Protein 2BFW (pdb70)

InterPro domains:
  IPR011835 Bacterial/plant glycogen synthase [TIGR02095] (1-426)
  IPR013534 Starch synthase, catalytic domain [PF08323] (2-198)

CATH classification: 3.40.50.2000

Structure (mmCIF, N/CA/C/O backbone):
data_2BFW
#
_entry.id   2BFW
#
_cell.length_a   39.614
_cell.length_b   50.820
_cell.length_c   44.261
_cell.angle_alpha   90.00
_cell.angle_beta   106.89
_cell.angle_gamma   90.00
#
_symmetry.space_group_name_H-M   'P 1 21 1'
#
loop_
_entity.id
_entity.type
_entity.pdbx_description
1 polymer 'GLGA GLYCOGEN SYNTHASE'
2 non-polymer 'SULFATE ION'
3 non-polymer 'ACETATE ION'
4 water water
#
loop_
_atom_site.group_PDB
_atom_site.id
_atom_site.type_symbol
_atom_site.label_atom_id
_atom_site.label_alt_id
_atom_site.label_comp_id
_atom_site.label_asym_id
_atom_site.label_entity_id
_atom_site.label_seq_id
_atom_site.pdbx_PDB_ins_code
_atom_site.Cartn_x
_atom_site.Cartn_y
_atom_site.Cartn_z
_atom_site.occupancy
_atom_site.B_iso_or_equiv
_atom_site.auth_seq_id
_atom_site.auth_comp_id
_atom_site.auth_asym_id
_atom_site.auth_atom_id
_atom_site.pdbx_PDB_model_num
ATOM 1 N N . GLY A 1 5 ? 10.295 8.237 -2.929 1.00 28.25 218 GLY A N 1
ATOM 2 C CA . GLY A 1 5 ? 11.273 7.356 -2.220 1.00 27.85 218 GLY A CA 1
ATOM 3 C C . GLY A 1 5 ? 11.140 7.429 -0.707 1.00 27.47 218 GLY A C 1
ATOM 4 O O . GLY A 1 5 ? 10.789 8.479 -0.151 1.00 27.95 218 GLY A O 1
ATOM 5 N N . ILE A 1 6 ? 11.430 6.319 -0.035 1.00 26.72 219 ILE A N 1
ATOM 6 C CA . ILE A 1 6 ? 11.324 6.266 1.428 1.00 25.50 219 ILE A CA 1
ATOM 7 C C . ILE A 1 6 ? 12.622 6.640 2.159 1.00 24.12 219 ILE A C 1
ATOM 8 O O . ILE A 1 6 ? 13.710 6.188 1.801 1.00 24.02 219 ILE A O 1
ATOM 13 N N . ASP A 1 7 ? 12.478 7.476 3.184 1.00 22.35 220 ASP A N 1
ATOM 14 C CA . ASP A 1 7 ? 13.586 7.908 4.025 1.00 20.76 220 ASP A CA 1
ATOM 15 C C . ASP A 1 7 ? 13.810 6.913 5.173 1.00 19.77 220 ASP A C 1
ATOM 16 O O . ASP A 1 7 ? 13.219 7.049 6.252 1.00 19.40 220 ASP A O 1
ATOM 21 N N A CYS A 1 8 ? 14.657 5.913 4.945 0.50 19.55 221 CYS A N 1
ATOM 22 N N B CYS A 1 8 ? 14.678 5.934 4.923 0.50 19.09 221 CYS A N 1
ATOM 23 C CA A CYS A 1 8 ? 14.926 4.906 5.979 0.50 19.25 221 CYS A CA 1
ATOM 24 C CA B CYS A 1 8 ? 15.006 4.891 5.898 0.50 18.33 221 CYS A CA 1
ATOM 25 C C A CYS A 1 8 ? 15.884 5.379 7.072 0.50 18.46 221 CYS A C 1
ATOM 26 C C B CYS A 1 8 ? 15.791 5.424 7.094 0.50 17.9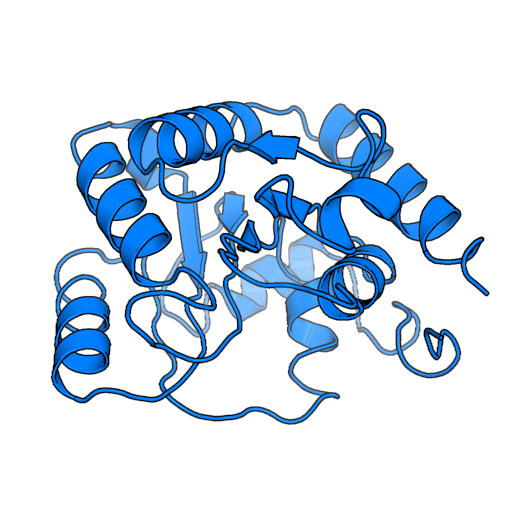4 221 CYS A C 1
ATOM 27 O O A CYS A 1 8 ? 16.160 4.646 8.027 0.50 18.46 221 CYS A O 1
ATOM 28 O O B CYS A 1 8 ? 15.851 4.774 8.140 0.50 17.93 221 CYS A O 1
ATOM 33 N N . SER A 1 9 ? 16.380 6.608 6.935 1.00 17.55 222 SER A N 1
ATOM 34 C CA . SER A 1 9 ? 17.144 7.244 8.003 1.00 16.61 222 SER A CA 1
ATOM 35 C C . SER A 1 9 ? 16.203 7.707 9.121 1.00 15.58 222 SER A C 1
ATOM 36 O O . SER A 1 9 ? 16.579 7.702 10.290 1.00 15.44 222 SER A O 1
ATOM 39 N N . PHE A 1 10 ? 14.976 8.078 8.747 1.00 14.30 223 PHE A N 1
ATOM 40 C CA . PHE A 1 10 ? 13.951 8.484 9.710 1.00 13.40 223 PHE A CA 1
ATOM 41 C C . PHE A 1 10 ? 13.015 7.329 10.088 1.00 12.79 223 PHE A C 1
ATOM 42 O O . PHE A 1 10 ? 12.699 7.147 11.267 1.00 12.03 223 PHE A O 1
ATOM 50 N N . TRP A 1 11 ? 12.561 6.576 9.087 1.00 12.21 224 TRP A N 1
ATOM 51 C CA . TRP A 1 11 ? 11.631 5.465 9.308 1.00 12.40 224 TRP A CA 1
ATOM 52 C C . TRP A 1 11 ? 12.363 4.155 9.605 1.00 12.75 224 TRP A C 1
ATOM 53 O O . TRP A 1 11 ? 12.563 3.314 8.722 1.00 12.25 224 TRP A O 1
ATOM 64 N N . ASN A 1 12 ? 12.770 4.007 10.861 1.00 12.98 225 ASN A N 1
ATOM 65 C CA . ASN A 1 12 ? 13.333 2.758 11.364 1.00 13.52 225 ASN A CA 1
ATOM 66 C C . ASN A 1 12 ? 13.083 2.622 12.872 1.00 13.65 225 ASN A C 1
ATOM 67 O O . ASN A 1 12 ? 12.737 3.602 13.545 1.00 13.14 225 ASN A O 1
ATOM 72 N N A GLU A 1 13 ? 13.264 1.411 13.393 0.50 13.93 226 GLU A N 1
ATOM 73 N N B GLU A 1 13 ? 13.281 1.409 13.381 0.50 13.90 226 GLU A N 1
ATOM 74 C CA A GLU A 1 13 ? 12.922 1.103 14.782 0.50 14.55 226 GLU A CA 1
ATOM 75 C CA B GLU A 1 13 ? 12.957 1.054 14.760 0.50 14.48 226 GLU A CA 1
ATOM 76 C C A GLU A 1 13 ? 14.020 1.440 15.795 0.50 14.57 226 GLU A C 1
ATOM 77 C C B GLU A 1 13 ? 13.957 1.567 15.793 0.50 14.52 226 GLU A C 1
ATOM 78 O O A GLU A 1 13 ? 13.872 1.161 16.984 0.50 14.79 226 GLU A O 1
ATOM 79 O O B GLU A 1 13 ? 13.677 1.537 16.991 0.50 14.61 226 GLU A O 1
ATOM 90 N N . SER A 1 14 ? 15.109 2.050 15.330 1.00 14.70 227 SER A N 1
ATOM 91 C CA . SER A 1 14 ? 16.192 2.479 16.234 1.00 14.94 227 SER A CA 1
ATOM 92 C C . SER A 1 14 ? 15.732 3.549 17.237 1.00 14.82 227 SER A C 1
ATOM 93 O O . SER A 1 14 ? 16.209 3.593 18.369 1.00 14.87 227 SER A O 1
ATOM 96 N N . TYR A 1 15 ? 14.775 4.372 16.814 1.00 14.71 228 TYR A N 1
ATOM 97 C CA . TYR A 1 15 ? 14.253 5.475 17.611 1.00 14.89 228 TYR A CA 1
ATOM 98 C C . TYR A 1 15 ? 13.311 5.035 18.718 1.00 15.37 228 TYR A C 1
ATOM 99 O O . TYR A 1 15 ? 12.899 5.850 19.545 1.00 15.54 228 TYR A O 1
ATOM 108 N N . LEU A 1 16 ? 12.956 3.755 18.728 1.00 15.75 229 LEU A N 1
ATOM 109 C CA . LEU A 1 16 ? 11.939 3.283 19.663 1.00 16.68 229 LEU A CA 1
ATOM 110 C C . LEU A 1 16 ? 12.536 2.543 20.852 1.00 17.26 229 LEU A C 1
ATOM 111 O O . LEU A 1 16 ? 13.570 1.892 20.730 1.00 17.59 229 LEU A O 1
ATOM 116 N N . THR A 1 17 ? 11.871 2.680 21.995 1.00 18.03 230 THR A N 1
ATOM 117 C CA . THR A 1 17 ? 12.345 2.175 23.279 1.00 18.86 230 THR A CA 1
ATOM 118 C C . THR A 1 17 ? 11.736 0.809 23.594 1.00 18.47 230 THR A C 1
ATOM 119 O O . THR A 1 17 ? 10.555 0.576 23.342 1.00 18.21 230 THR A O 1
ATOM 123 N N . GLY A 1 18 ? 12.557 -0.087 24.135 1.00 18.16 231 GLY A N 1
ATOM 124 C CA . GLY A 1 18 ? 12.092 -1.390 24.599 1.00 17.57 231 GLY A CA 1
ATOM 125 C C . GLY A 1 18 ? 11.666 -2.304 23.473 1.0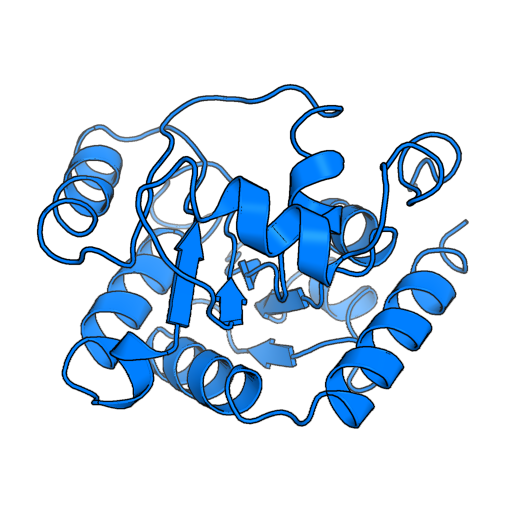0 17.03 231 GLY A C 1
ATOM 126 O O . GLY A 1 18 ? 12.191 -2.221 22.363 1.00 17.22 231 GLY A O 1
ATOM 127 N N . SER A 1 19 ? 10.704 -3.177 23.767 1.00 16.04 232 SER A N 1
ATOM 128 C CA . SER A 1 19 ? 10.220 -4.157 22.809 1.00 15.07 232 SER A CA 1
ATOM 129 C C . SER A 1 19 ? 8.853 -3.766 22.261 1.00 14.38 232 SER A C 1
ATOM 130 O O . SER A 1 19 ? 8.156 -2.919 22.829 1.00 14.10 232 SER A O 1
ATOM 133 N N . ARG A 1 20 ? 8.475 -4.401 21.161 1.00 13.52 233 ARG A N 1
ATOM 134 C CA . ARG A 1 20 ? 7.157 -4.215 20.558 1.00 12.83 233 ARG A CA 1
ATOM 135 C C . ARG A 1 20 ? 6.017 -4.556 21.525 1.00 12.20 233 ARG A C 1
ATOM 136 O O . ARG A 1 20 ? 5.062 -3.783 21.661 1.00 11.40 233 ARG A O 1
ATOM 144 N N . ASP A 1 21 ? 6.120 -5.705 22.198 1.00 11.86 234 ASP A N 1
ATOM 145 C CA . ASP A 1 21 ? 5.117 -6.110 23.200 1.00 11.51 234 ASP A CA 1
ATOM 146 C C . ASP A 1 21 ? 4.935 -5.042 24.289 1.00 10.69 234 ASP A C 1
ATOM 147 O O . ASP A 1 21 ? 3.802 -4.678 24.632 1.00 10.06 234 ASP A O 1
ATOM 152 N N . GLU A 1 22 ? 6.054 -4.557 24.824 1.00 9.97 235 GLU A N 1
ATOM 153 C CA . GLU A 1 22 ? 6.067 -3.494 25.833 1.00 10.20 235 GLU A CA 1
ATOM 154 C C . GLU A 1 22 ? 5.386 -2.217 25.344 1.00 9.46 235 GLU A C 1
ATOM 155 O O . GLU A 1 22 ? 4.522 -1.669 26.034 1.00 9.14 235 GLU A O 1
ATOM 161 N N . ARG A 1 23 ? 5.780 -1.752 24.156 1.00 9.03 236 ARG A N 1
ATOM 162 C CA . ARG A 1 23 ? 5.219 -0.518 23.590 1.00 8.75 236 ARG A CA 1
ATOM 163 C C . ARG A 1 23 ? 3.716 -0.639 23.341 1.00 8.35 236 ARG A C 1
ATOM 164 O O . ARG A 1 23 ? 2.959 0.280 23.661 1.00 7.75 236 ARG A O 1
ATOM 172 N N . LYS A 1 24 ? 3.292 -1.773 22.784 1.00 7.89 237 LYS A N 1
ATOM 173 C CA . LYS A 1 24 ? 1.875 -1.984 22.505 1.00 7.53 237 LYS A CA 1
ATOM 174 C C . LYS A 1 24 ? 1.065 -2.004 23.805 1.00 7.61 237 LYS A C 1
ATOM 175 O O . LYS A 1 24 ? 0.001 -1.394 23.867 1.00 7.20 237 LYS A O 1
ATOM 181 N N . LYS A 1 25 ? 1.575 -2.680 24.837 1.00 7.47 238 LYS A N 1
ATOM 182 C CA . LYS A 1 25 ? 0.870 -2.716 26.129 1.00 8.27 238 LYS A CA 1
ATOM 183 C C . LYS A 1 25 ? 0.685 -1.306 26.701 1.00 8.13 238 LYS A C 1
ATOM 184 O O . LYS A 1 25 ? -0.410 -0.946 27.133 1.00 8.11 238 LYS A O 1
ATOM 190 N N . SER A 1 26 ? 1.761 -0.522 26.690 1.00 8.77 239 SER A N 1
ATOM 191 C CA . SER A 1 26 ? 1.743 0.851 27.205 1.00 9.69 239 SER A CA 1
ATOM 192 C C . SER A 1 26 ? 0.763 1.727 26.419 1.00 9.78 239 SER A C 1
ATOM 193 O O . SER A 1 26 ? -0.051 2.466 26.999 1.00 9.93 239 SER A O 1
ATOM 196 N N . LEU A 1 27 ? 0.845 1.626 25.100 1.00 10.06 240 LEU A N 1
ATOM 197 C CA . LEU A 1 27 ? -0.015 2.376 24.196 1.00 10.57 240 LEU A CA 1
ATOM 198 C C . LEU A 1 27 ? -1.489 2.093 24.455 1.00 10.94 240 LEU A C 1
ATOM 199 O O . LEU A 1 27 ? -2.277 3.022 24.648 1.00 10.91 240 LEU A O 1
ATOM 204 N N . LEU A 1 28 ? -1.856 0.811 24.454 1.00 10.91 241 LEU A N 1
ATOM 205 C CA . LEU A 1 28 ? -3.241 0.411 24.686 1.00 11.22 241 LEU A CA 1
ATOM 206 C C . LEU A 1 28 ? -3.758 0.822 26.070 1.00 12.16 241 LEU A C 1
ATOM 207 O O . LEU A 1 28 ? -4.923 1.204 26.203 1.00 11.90 241 LEU A O 1
ATOM 212 N N A SER A 1 29 ? -2.886 0.766 27.078 0.50 12.86 242 SER A N 1
ATOM 213 N N B SER A 1 29 ? -2.894 0.737 27.080 0.50 12.88 242 SER A N 1
ATOM 214 C CA A SER A 1 29 ? -3.251 1.127 28.457 0.50 13.73 242 SER A CA 1
ATOM 215 C CA B SER A 1 29 ? -3.253 1.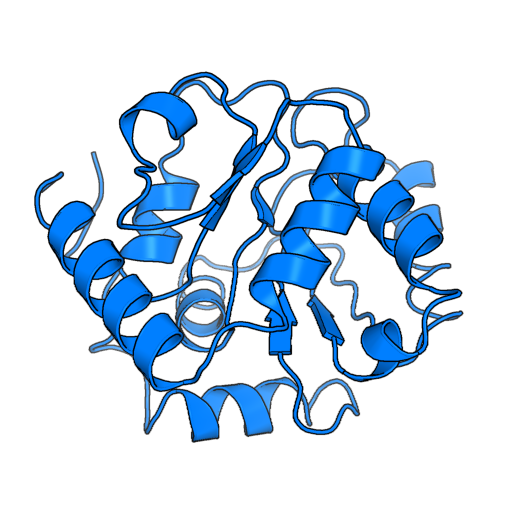133 28.445 0.50 13.77 242 SER A CA 1
ATOM 216 C C A SER A 1 29 ? -3.564 2.617 28.633 0.50 14.49 242 SER A C 1
ATOM 217 C C B SER A 1 29 ? -3.693 2.591 28.504 0.50 14.47 242 SER A C 1
ATOM 218 O O A SER A 1 29 ? -4.320 2.998 29.533 0.50 14.75 242 SER A O 1
ATOM 219 O O B SER A 1 29 ? -4.667 2.924 29.188 0.50 14.61 242 SER A O 1
ATOM 224 N N . LYS A 1 30 ? -2.986 3.449 27.769 1.00 15.07 243 LYS A N 1
ATOM 225 C CA . LYS A 1 30 ? -3.301 4.879 27.723 1.00 16.28 243 LYS A CA 1
ATOM 226 C C . LYS A 1 30 ? -4.719 5.097 27.199 1.00 16.86 243 LYS A C 1
ATOM 227 O O . LYS A 1 30 ? -5.382 6.057 27.580 1.00 17.71 243 LYS A O 1
ATOM 233 N N . PHE A 1 31 ? -5.187 4.182 26.353 1.00 16.91 244 PHE A N 1
ATOM 234 C CA . PHE A 1 31 ? -6.548 4.237 25.816 1.00 16.83 244 PHE A CA 1
ATOM 235 C C . PHE A 1 31 ? -7.546 3.459 26.678 1.00 16.75 244 PHE A C 1
ATOM 236 O O . PHE A 1 31 ? -8.715 3.321 26.308 1.00 17.35 244 PHE A O 1
ATOM 244 N N . GLY A 1 32 ? -7.081 2.951 27.817 1.00 16.12 245 GLY A N 1
ATOM 245 C CA . GLY A 1 32 ? -7.919 2.175 28.732 1.00 15.61 245 GLY A CA 1
ATOM 246 C C . GLY A 1 32 ? -8.239 0.787 28.218 1.00 15.10 245 GLY A C 1
ATOM 247 O O . GLY A 1 32 ? -9.295 0.230 28.526 1.00 15.82 245 GLY A O 1
ATOM 248 N N . MET A 1 33 ? -7.321 0.224 27.434 1.00 14.11 246 MET A N 1
ATOM 249 C CA . MET A 1 33 ? -7.508 -1.101 26.871 1.00 12.96 246 MET A CA 1
ATOM 250 C C . MET A 1 33 ? -6.410 -2.037 27.323 1.00 12.29 246 MET A C 1
ATOM 251 O O . MET A 1 33 ? -5.257 -1.618 27.469 1.00 12.52 246 MET A O 1
ATOM 256 N N A ASP A 1 34 ? -6.747 -3.292 27.587 0.50 11.46 247 ASP A N 1
ATOM 257 N N B ASP A 1 34 ? -6.794 -3.299 27.516 0.50 12.29 247 ASP A N 1
ATOM 258 C CA A ASP A 1 34 ? -5.699 -4.279 27.837 0.50 10.55 247 ASP A CA 1
ATOM 259 C CA B ASP A 1 34 ? -5.878 -4.423 27.731 0.50 12.07 247 ASP A CA 1
ATOM 260 C C A ASP A 1 34 ? -5.201 -4.850 26.496 0.50 10.42 247 ASP A C 1
ATOM 261 C C B ASP A 1 34 ? -5.119 -4.762 26.456 0.50 11.38 247 ASP A C 1
ATOM 262 O O A ASP A 1 34 ? -5.706 -4.487 25.432 0.50 10.10 247 ASP A O 1
ATOM 263 O O B ASP A 1 34 ? -5.378 -4.187 25.394 0.50 11.01 247 ASP A O 1
ATOM 272 N N . GLU A 1 35 ? -4.201 -5.722 26.555 1.00 10.71 248 GLU A N 1
ATOM 273 C CA . GLU A 1 35 ? -3.496 -6.203 25.367 1.00 10.42 248 GLU A CA 1
ATOM 274 C C . GLU A 1 35 ? -4.394 -6.940 24.368 1.00 9.82 248 GLU A C 1
ATOM 275 O O . GLU A 1 35 ? -5.216 -7.765 24.742 1.00 10.28 248 GLU A O 1
ATOM 281 N N . GLY A 1 36 ? -4.228 -6.622 23.089 1.00 9.64 249 GLY A N 1
ATOM 282 C CA . GLY A 1 36 ? -4.950 -7.316 22.028 1.00 9.26 249 GLY A CA 1
ATOM 283 C C . GLY A 1 36 ? -4.271 -7.088 20.693 1.00 9.04 249 GLY A C 1
ATOM 284 O O . GLY A 1 36 ? -3.403 -6.214 20.576 1.00 8.86 249 GLY A O 1
ATOM 285 N N . VAL A 1 37 ? -4.657 -7.875 19.687 1.00 8.21 250 VAL A N 1
ATOM 286 C CA . VAL A 1 37 ? -4.104 -7.689 18.338 1.00 7.91 250 VAL A CA 1
ATOM 287 C C . VAL A 1 37 ? -4.591 -6.349 17.802 1.00 7.66 250 VAL A C 1
ATOM 288 O O . VAL A 1 37 ? -5.800 -6.116 17.686 1.00 8.13 250 VAL A O 1
ATOM 292 N N . THR A 1 38 ? -3.640 -5.476 17.483 1.00 7.16 251 THR A N 1
ATOM 293 C CA . THR A 1 38 ? -3.931 -4.050 17.277 1.00 6.80 251 THR A CA 1
ATOM 294 C C . THR A 1 38 ? -3.778 -3.627 15.815 1.00 6.57 251 THR A C 1
ATOM 295 O O . THR A 1 38 ? -2.717 -3.828 15.190 1.00 6.79 251 THR A O 1
ATOM 299 N N . PHE A 1 39 ? -4.861 -3.058 15.292 1.00 6.78 252 PHE A N 1
ATOM 300 C CA . PHE A 1 39 ? -4.977 -2.619 13.904 1.00 7.12 252 PHE A CA 1
ATOM 301 C C . PHE A 1 39 ? -5.091 -1.102 13.895 1.00 6.96 252 PHE A C 1
ATOM 302 O O . PHE A 1 39 ? -5.907 -0.539 14.622 1.00 7.15 252 PHE A O 1
ATOM 310 N N A MET A 1 40 ? -4.268 -0.440 13.087 0.50 7.04 253 MET A N 1
ATOM 311 N N B MET A 1 40 ? -4.294 -0.439 13.064 0.50 7.06 253 MET A N 1
ATOM 312 C CA A MET A 1 40 ? -4.322 1.019 13.009 0.50 7.37 253 MET A CA 1
ATOM 313 C CA B MET A 1 40 ? -4.312 1.022 13.031 0.50 7.41 253 MET A CA 1
ATOM 314 C C A MET A 1 40 ? -4.633 1.536 11.610 0.50 7.39 253 MET A C 1
ATOM 315 C C B MET A 1 40 ? -4.555 1.593 11.634 0.50 7.43 253 MET A C 1
ATOM 316 O O A MET A 1 40 ? -4.181 0.979 10.609 0.50 7.07 253 MET A O 1
ATOM 317 O O B MET A 1 40 ? -3.979 1.123 10.652 0.50 7.13 253 MET A O 1
ATOM 326 N N . PHE A 1 41 ? -5.416 2.607 11.570 1.00 7.50 254 PHE A N 1
ATOM 327 C CA . PHE A 1 41 ? -5.682 3.352 10.350 1.00 7.94 254 PHE A CA 1
ATOM 328 C C . PHE A 1 41 ? -5.201 4.789 10.562 1.00 8.40 254 PHE A C 1
ATOM 329 O O . PHE A 1 41 ? -5.510 5.412 11.586 1.00 8.29 254 PHE A O 1
ATOM 337 N N A ILE A 1 42 ? -4.439 5.296 9.600 0.50 8.65 255 ILE A N 1
ATOM 338 N N B ILE A 1 42 ? -4.427 5.297 9.605 0.50 8.76 255 ILE A N 1
ATOM 339 C CA A ILE A 1 42 ? -4.063 6.709 9.575 0.50 9.14 255 ILE A CA 1
ATOM 340 C CA B ILE A 1 42 ? -4.028 6.713 9.575 0.50 9.37 255 ILE A CA 1
ATOM 341 C C A ILE A 1 42 ? -4.309 7.316 8.196 0.50 9.60 255 ILE A C 1
ATOM 342 C C B ILE A 1 42 ? -4.310 7.311 8.197 0.50 9.72 255 ILE A C 1
ATOM 343 O O A ILE A 1 42 ? -3.710 6.914 7.195 0.50 9.37 255 ILE A O 1
ATOM 344 O O B ILE A 1 42 ? -3.720 6.900 7.194 0.50 9.50 255 ILE A O 1
ATOM 353 N N . GLY A 1 43 ? -5.207 8.291 8.154 1.00 10.07 256 GLY A N 1
ATOM 354 C CA . GLY A 1 43 ? -5.543 8.943 6.905 1.00 11.17 256 GLY A CA 1
ATOM 355 C C . GLY A 1 43 ? -6.743 9.842 7.002 1.0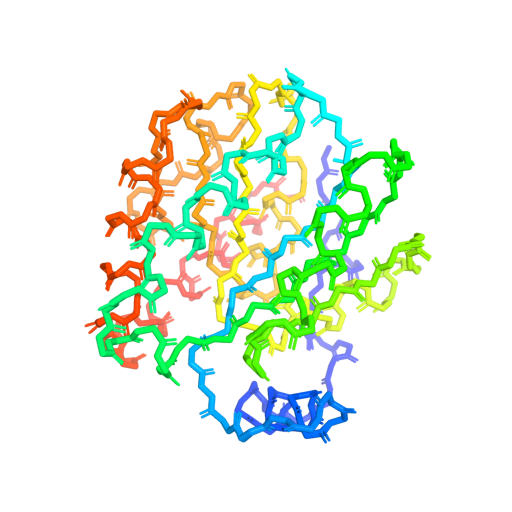0 11.94 256 GLY A C 1
ATOM 356 O O . GLY A 1 43 ? -7.512 9.755 7.956 1.00 11.77 256 GLY A O 1
ATOM 357 N N A ARG A 1 44 ? -6.898 10.705 6.001 0.50 12.17 257 ARG A N 1
ATOM 358 N N B ARG A 1 44 ? -6.900 10.717 6.012 0.50 12.25 257 ARG A N 1
ATOM 359 C CA A ARG A 1 44 ? -8.071 11.560 5.872 0.50 12.50 257 ARG A CA 1
ATOM 360 C CA B ARG A 1 44 ? -8.066 11.590 5.933 0.50 12.67 257 ARG A CA 1
ATOM 361 C C A ARG A 1 44 ? -9.372 10.751 5.950 0.50 12.38 257 ARG A C 1
ATOM 362 C C B ARG A 1 44 ? -9.367 10.780 5.939 0.50 12.48 257 ARG A C 1
ATOM 363 O O A ARG A 1 44 ? -9.454 9.641 5.418 0.50 12.19 257 ARG A O 1
ATOM 364 O O B ARG A 1 44 ? -9.444 9.699 5.350 0.50 12.28 257 ARG A O 1
ATOM 379 N N . PHE A 1 45 ? -10.365 11.311 6.641 1.00 12.42 258 PHE A N 1
ATOM 380 C CA . PHE A 1 45 ? -11.720 10.768 6.659 1.00 12.76 258 PHE A CA 1
ATOM 381 C C . PHE A 1 45 ? -12.479 11.391 5.486 1.00 13.57 258 PHE A C 1
ATOM 382 O O . PHE A 1 45 ? -12.885 12.550 5.556 1.00 13.60 258 PHE A O 1
ATOM 390 N N . ASP A 1 46 ? -12.656 10.627 4.414 1.00 14.70 259 ASP A N 1
ATOM 391 C CA . ASP A 1 46 ? -13.428 11.061 3.241 1.00 15.66 259 ASP A CA 1
ATOM 392 C C . ASP A 1 46 ? -14.298 9.904 2.723 1.00 16.44 259 ASP A C 1
ATOM 393 O O . ASP A 1 46 ? -14.276 8.810 3.296 1.00 16.19 259 ASP A O 1
ATOM 398 N N A ARG A 1 47 ? -15.038 10.154 1.645 0.50 16.69 260 ARG A N 1
ATOM 399 N N B ARG A 1 47 ? -15.071 10.135 1.665 0.50 16.77 260 ARG A N 1
ATOM 400 C CA A ARG A 1 47 ? -16.073 9.228 1.168 0.50 17.25 260 ARG A CA 1
ATOM 401 C CA B ARG A 1 47 ? -16.043 9.124 1.223 0.50 17.36 260 ARG A CA 1
ATOM 402 C C A ARG A 1 47 ? -15.602 8.233 0.104 0.50 17.34 260 ARG A C 1
ATOM 403 C C B ARG A 1 47 ? -15.572 8.182 0.116 0.50 17.41 260 ARG A C 1
ATOM 404 O O A ARG A 1 47 ? -16.177 7.148 -0.029 0.50 17.59 260 ARG A O 1
ATOM 405 O O B ARG A 1 47 ? -16.115 7.084 -0.037 0.50 17.64 260 ARG A O 1
ATOM 420 N N . GLY A 1 48 ? -14.561 8.599 -0.642 1.00 17.36 261 GLY A N 1
ATOM 421 C CA . GLY A 1 48 ? -14.077 7.774 -1.744 1.00 17.08 261 GLY A CA 1
ATOM 422 C C . GLY A 1 48 ? -12.597 7.784 -2.056 1.00 16.85 261 GLY A C 1
ATOM 423 O O . GLY A 1 48 ? -12.208 7.431 -3.174 1.00 17.23 261 GLY A O 1
ATOM 424 N N . GLN A 1 49 ? -11.769 8.169 -1.084 1.00 16.16 262 GLN A N 1
ATOM 425 C CA . GLN A 1 49 ? -10.320 8.222 -1.302 1.00 15.81 262 GLN A CA 1
ATOM 426 C C . GLN A 1 49 ? -9.535 7.258 -0.401 1.00 15.24 262 GLN A C 1
ATOM 427 O O . GLN A 1 49 ? -8.974 6.274 -0.889 1.00 15.12 262 GLN A O 1
ATOM 433 N N A LYS A 1 50 ? -9.482 7.554 0.899 0.50 14.91 263 LYS A N 1
ATOM 434 N N B LYS A 1 50 ? -9.528 7.534 0.902 0.50 14.86 263 LYS A N 1
ATOM 435 C CA A LYS A 1 50 ? -8.665 6.771 1.837 0.50 14.55 263 LYS A CA 1
ATOM 436 C CA B LYS A 1 50 ? -8.684 6.797 1.846 0.50 14.46 263 LYS A CA 1
ATOM 437 C C A LYS A 1 50 ? -9.388 5.547 2.394 0.50 14.02 263 LYS A C 1
ATOM 438 C C B LYS A 1 50 ? -9.408 5.635 2.524 0.50 13.95 263 LYS A C 1
ATOM 439 O O A LYS A 1 50 ? -8.752 4.638 2.926 0.50 14.02 263 LYS A O 1
ATOM 440 O O B LYS A 1 50 ? -8.796 4.859 3.259 0.50 13.82 263 LYS A O 1
ATOM 451 N N . GLY A 1 51 ? -10.713 5.535 2.282 1.00 13.44 264 GLY A N 1
ATOM 452 C CA . GLY A 1 51 ? -11.498 4.372 2.673 1.00 12.78 264 GLY A CA 1
ATOM 453 C C . GLY A 1 51 ? -11.837 4.190 4.135 1.00 12.09 264 GLY A C 1
ATOM 454 O O . GLY A 1 51 ? -12.107 3.072 4.561 1.00 12.03 264 GLY A O 1
ATOM 455 N N . VAL A 1 52 ? -11.856 5.271 4.913 1.00 11.73 265 VAL A N 1
ATOM 456 C CA . VAL A 1 52 ? -12.266 5.145 6.320 1.00 11.24 265 VAL A CA 1
ATOM 457 C C . VAL A 1 52 ? -13.673 4.530 6.419 1.00 10.92 265 VAL A C 1
ATOM 458 O O . VAL A 1 52 ? -13.937 3.738 7.315 1.00 10.48 265 VAL A O 1
ATOM 462 N N . ASP A 1 53 ? -14.544 4.874 5.468 1.00 10.51 266 ASP A N 1
ATOM 463 C CA . ASP A 1 53 ? -15.907 4.327 5.381 1.00 10.92 266 ASP A CA 1
ATOM 464 C C . ASP A 1 53 ? -15.912 2.798 5.328 1.00 10.58 266 ASP A C 1
ATOM 465 O O . ASP A 1 53 ? -16.715 2.145 5.999 1.00 9.84 266 ASP A O 1
ATOM 470 N N . VAL A 1 54 ? -14.989 2.243 4.546 1.00 9.79 267 VAL A N 1
ATOM 471 C CA . VAL A 1 54 ? -14.856 0.797 4.388 1.00 9.67 267 VAL A CA 1
ATOM 472 C C . VAL A 1 54 ? -14.419 0.170 5.715 1.00 9.32 267 VAL A C 1
ATOM 473 O O . VAL A 1 54 ? -14.967 -0.854 6.131 1.00 9.11 267 VAL A O 1
ATOM 477 N N . LEU A 1 55 ? -13.459 0.810 6.388 1.00 9.09 268 LEU A N 1
ATOM 478 C CA . LEU A 1 55 ? -12.992 0.339 7.684 1.00 8.94 268 LEU A CA 1
ATOM 479 C C . LEU A 1 55 ? -14.100 0.365 8.730 1.00 8.79 268 LEU A C 1
ATOM 480 O O . LEU A 1 55 ? -14.278 -0.603 9.469 1.00 8.60 268 LEU A O 1
ATOM 485 N N . LEU A 1 56 ? -14.840 1.470 8.791 1.00 8.51 269 LEU A N 1
ATOM 486 C CA . LEU A 1 56 ? -15.910 1.607 9.782 1.00 8.70 269 LEU A CA 1
ATOM 487 C C . LEU A 1 56 ? -17.026 0.592 9.541 1.00 9.09 269 LEU A C 1
ATOM 488 O O . LEU A 1 56 ? -17.573 0.031 10.494 1.00 8.92 269 LEU A O 1
ATOM 493 N N . LYS A 1 57 ? -17.342 0.343 8.273 1.00 8.88 270 LYS A N 1
ATOM 494 C CA . LYS A 1 57 ? -18.311 -0.697 7.922 1.00 8.84 270 LYS A CA 1
ATOM 495 C C . LYS A 1 57 ? -17.796 -2.074 8.333 1.00 8.81 270 LYS A C 1
ATOM 496 O O . LYS A 1 57 ? -18.556 -2.882 8.864 1.00 8.58 270 LYS A O 1
ATOM 502 N N . ALA A 1 58 ? -16.501 -2.319 8.118 1.00 8.60 271 ALA A N 1
ATOM 503 C CA . ALA A 1 58 ? -15.876 -3.591 8.501 1.00 9.03 271 ALA A CA 1
ATOM 504 C C . ALA A 1 58 ? -15.932 -3.806 10.013 1.00 9.65 271 ALA A C 1
ATOM 505 O O . ALA A 1 58 ? -16.222 -4.912 10.480 1.00 9.59 271 ALA A O 1
ATOM 507 N N . ILE A 1 59 ? -15.669 -2.743 10.774 1.00 10.21 272 ILE A N 1
ATOM 508 C CA . ILE A 1 59 ? -15.778 -2.806 12.234 1.00 10.49 272 ILE A CA 1
ATOM 509 C C . ILE A 1 59 ? -17.210 -3.175 12.652 1.00 11.20 272 ILE A C 1
ATOM 510 O O . ILE A 1 59 ? -17.421 -4.032 13.521 1.00 11.13 272 ILE A O 1
ATOM 515 N N . GLU A 1 60 ? -18.193 -2.558 11.999 1.00 11.71 273 GLU A N 1
ATOM 516 C CA . GLU A 1 60 ? -19.594 -2.845 12.298 1.00 12.40 273 GLU A CA 1
ATOM 517 C C . GLU A 1 60 ? -19.904 -4.312 12.021 1.00 12.25 273 GLU A C 1
ATOM 518 O O . GLU A 1 60 ? -20.537 -4.969 12.843 1.00 12.86 273 GLU A O 1
ATOM 524 N N . ILE A 1 61 ? -19.419 -4.822 10.893 1.00 12.26 274 ILE A N 1
ATOM 525 C CA . ILE A 1 61 ? -19.585 -6.238 10.523 1.00 12.67 274 ILE A CA 1
ATOM 526 C C . ILE A 1 61 ? -18.975 -7.184 11.573 1.00 12.81 274 ILE A C 1
ATOM 527 O O . ILE A 1 61 ? -19.583 -8.198 11.945 1.00 12.13 274 ILE A O 1
ATOM 532 N N . LEU A 1 62 ? -17.786 -6.834 12.060 1.00 12.79 275 LEU A N 1
ATOM 533 C CA . LEU A 1 62 ? -17.066 -7.677 13.009 1.00 13.24 275 LEU A CA 1
ATOM 534 C C . LEU A 1 62 ? -17.632 -7.633 14.421 1.00 13.91 275 LEU A C 1
ATOM 535 O O . LEU A 1 62 ? -17.454 -8.580 15.183 1.00 14.49 275 LEU A O 1
ATOM 540 N N . SER A 1 63 ? -18.316 -6.542 14.763 1.00 14.47 276 SER A N 1
ATOM 541 C CA . SER A 1 63 ? -18.700 -6.273 16.150 1.00 15.69 276 SER A CA 1
ATOM 542 C C . SER A 1 63 ? -19.669 -7.278 16.781 1.00 16.16 276 SER A C 1
ATOM 543 O O . SER A 1 63 ? -19.773 -7.342 18.005 1.00 16.06 276 SER A O 1
ATOM 546 N N . SER A 1 64 ? -20.352 -8.060 15.944 1.00 16.92 277 SER A N 1
ATOM 547 C CA . SER A 1 64 ? -21.261 -9.114 16.415 1.00 17.90 277 SER A CA 1
ATOM 548 C C . SER A 1 64 ? -20.547 -10.450 16.636 1.00 18.20 277 SER A C 1
ATOM 549 O O . SER A 1 64 ? -21.170 -11.440 17.045 1.00 18.54 277 SER A O 1
ATOM 552 N N . LYS A 1 65 ? -19.244 -10.477 16.362 1.00 17.81 278 LYS A N 1
ATOM 553 C CA . LYS A 1 65 ? -18.444 -11.687 16.526 1.00 17.83 278 LYS A CA 1
ATOM 554 C C . LYS A 1 65 ? -17.663 -11.668 17.839 1.00 17.34 278 LYS A C 1
ATOM 555 O O . LYS A 1 65 ? -17.183 -10.614 18.271 1.00 17.21 278 LYS A O 1
ATOM 561 N N . LYS A 1 66 ? -17.541 -12.834 18.472 1.00 16.60 279 LYS A N 1
ATOM 562 C CA . LYS A 1 66 ? -16.774 -12.961 19.714 1.00 15.92 279 LYS A CA 1
ATOM 563 C C . LYS A 1 66 ? -15.317 -12.545 19.529 1.00 15.30 279 LYS A C 1
ATOM 564 O O . LYS A 1 66 ? -14.720 -11.950 20.430 1.00 14.68 279 LYS A O 1
ATOM 570 N N . GLU A 1 67 ? -14.757 -12.845 18.357 1.00 15.13 280 GLU A N 1
ATOM 571 C CA . GLU A 1 67 ? -13.350 -12.549 18.075 1.00 15.13 280 GLU A CA 1
ATOM 572 C C . GLU A 1 67 ? -13.073 -11.048 18.056 1.00 14.50 280 GLU A C 1
ATOM 573 O O . GLU A 1 67 ? -11.922 -10.622 18.213 1.00 14.78 280 GLU A O 1
ATOM 579 N N . PHE A 1 68 ? -14.128 -10.254 17.882 1.00 14.07 281 PHE A N 1
ATOM 580 C CA . PHE A 1 68 ? -14.019 -8.788 17.918 1.00 13.34 281 PHE A CA 1
ATOM 581 C C . PHE A 1 68 ? -13.350 -8.308 19.210 1.00 13.10 281 PHE A C 1
ATOM 582 O O . PHE A 1 68 ? -12.559 -7.361 19.184 1.00 12.89 281 PHE A O 1
ATOM 590 N N . GLN A 1 69 ? -13.644 -8.994 20.319 1.00 12.45 282 GLN A N 1
ATOM 591 C CA . GLN A 1 69 ? -13.121 -8.645 21.648 1.00 12.21 282 GLN A CA 1
ATOM 592 C C . GLN A 1 69 ? -11.606 -8.780 21.755 1.00 11.25 282 GLN A C 1
ATOM 593 O O . GLN A 1 69 ? -10.985 -8.192 22.645 1.00 11.66 282 GLN A O 1
ATOM 599 N N . GLU A 1 70 ? -11.029 -9.585 20.870 1.00 10.29 283 GLU A N 1
ATOM 600 C CA . GLU A 1 70 ? -9.593 -9.807 20.832 1.00 10.10 283 GLU A CA 1
ATOM 601 C C . GLU A 1 70 ? -8.872 -8.798 19.935 1.00 9.82 283 GLU A C 1
ATOM 602 O O . GLU A 1 70 ? -7.639 -8.805 19.858 1.00 9.69 283 GLU A O 1
ATOM 608 N N . MET A 1 71 ? -9.647 -7.949 19.261 1.00 9.38 284 MET A N 1
ATOM 609 C CA . MET A 1 71 ? -9.089 -6.928 18.379 1.00 8.88 284 MET A CA 1
ATOM 610 C C . MET A 1 71 ? -9.062 -5.571 19.077 1.00 8.35 284 MET A C 1
ATOM 611 O O . MET A 1 71 ? -9.899 -5.284 19.935 1.00 8.22 284 MET A O 1
ATOM 616 N N . ARG A 1 72 ? -8.091 -4.742 18.701 1.00 7.90 285 ARG A N 1
ATOM 617 C CA . ARG A 1 72 ? -8.053 -3.341 19.109 1.00 7.53 285 ARG A CA 1
ATOM 618 C C . ARG A 1 72 ? -7.926 -2.504 17.845 1.00 7.44 285 ARG A C 1
ATOM 619 O O . ARG A 1 72 ? -7.174 -2.871 16.937 1.00 7.00 285 ARG A O 1
ATOM 627 N N . PHE A 1 73 ? -8.669 -1.395 17.787 1.00 7.06 286 PHE A N 1
ATOM 628 C CA . PHE A 1 73 ? -8.633 -0.485 16.641 1.00 7.18 286 PHE A CA 1
ATOM 629 C C . PHE A 1 73 ? -8.216 0.921 17.038 1.00 7.15 286 PHE A C 1
ATOM 630 O O . PHE A 1 73 ? -8.803 1.521 17.943 1.00 7.15 286 PHE A O 1
ATOM 638 N N . ILE A 1 74 ? -7.202 1.434 16.345 1.00 6.73 287 ILE A N 1
ATOM 639 C CA . ILE A 1 74 ? -6.768 2.824 16.501 1.00 7.15 287 ILE A CA 1
ATOM 640 C C . ILE A 1 74 ? -7.012 3.514 15.163 1.00 7.25 287 ILE A C 1
ATOM 641 O O . ILE A 1 74 ? -6.418 3.138 14.141 1.00 6.68 287 ILE A O 1
ATOM 646 N N A ILE A 1 75 ? -7.879 4.527 15.175 0.50 7.36 288 ILE A N 1
ATOM 647 N N B ILE A 1 75 ? -7.909 4.495 15.163 0.50 7.23 288 ILE A N 1
ATOM 648 C CA A ILE A 1 75 ? -8.345 5.185 13.949 0.50 7.91 288 ILE A CA 1
ATOM 649 C CA B ILE A 1 75 ? -8.305 5.173 13.931 0.50 7.64 288 ILE A CA 1
ATOM 650 C C A ILE A 1 75 ? -8.003 6.682 13.951 0.50 8.22 288 ILE A C 1
ATOM 651 C C B ILE A 1 75 ? -7.941 6.653 14.012 0.50 8.07 288 ILE A C 1
ATOM 652 O O A ILE A 1 75 ? -8.675 7.478 14.611 0.50 8.50 288 ILE A O 1
ATOM 653 O O B ILE A 1 75 ? -8.520 7.406 14.798 0.50 8.43 288 ILE A O 1
ATOM 662 N N . ILE A 1 76 ? -6.976 7.053 13.189 1.00 8.25 289 ILE A N 1
ATOM 663 C CA . ILE A 1 76 ? -6.440 8.419 13.215 1.00 9.31 289 ILE A CA 1
ATOM 664 C C . ILE A 1 76 ? -6.669 9.184 11.911 1.00 9.72 289 ILE A C 1
ATOM 665 O O . ILE A 1 76 ? -6.318 8.718 10.832 1.00 9.80 289 ILE A O 1
ATOM 670 N N . GLY A 1 77 ? -7.282 10.362 12.023 1.00 10.36 290 GLY A N 1
ATOM 671 C CA . GLY A 1 77 ? -7.463 11.237 10.871 1.00 11.18 290 GLY A CA 1
ATOM 672 C C . GLY A 1 77 ? -8.571 12.245 11.079 1.00 11.95 290 GLY A C 1
ATOM 673 O O . GLY A 1 77 ? -9.318 12.166 12.047 1.00 12.04 290 GLY A O 1
ATOM 674 N N . LYS A 1 78 ? -8.683 13.192 10.160 1.00 13.03 291 LYS A N 1
ATOM 675 C CA . LYS A 1 78 ? -9.724 14.200 10.271 1.00 14.03 291 LYS A CA 1
ATOM 676 C C . LYS A 1 78 ? -10.429 14.390 8.946 1.00 14.35 291 LYS A C 1
ATOM 677 O O . LYS A 1 78 ? -9.994 13.889 7.911 1.00 14.39 291 LYS A O 1
ATOM 683 N N . GLY A 1 79 ? -11.535 15.115 8.991 1.00 15.00 292 GLY A N 1
ATOM 684 C CA . GLY A 1 79 ? -12.225 15.503 7.786 1.00 15.78 292 GLY A CA 1
ATOM 685 C C . GLY A 1 79 ? -13.661 15.795 8.108 1.00 16.27 292 GLY A C 1
ATOM 686 O O . GLY A 1 79 ? -13.969 16.504 9.061 1.00 15.89 292 GLY A O 1
ATOM 687 N N . ASP A 1 80 ? -14.525 15.204 7.302 1.00 17.06 293 ASP A N 1
ATOM 688 C CA . ASP A 1 80 ? -15.957 15.357 7.375 1.00 18.19 293 ASP A CA 1
ATOM 689 C C . ASP A 1 80 ? -16.545 15.190 8.791 1.00 18.27 293 ASP A C 1
ATOM 690 O O . ASP A 1 80 ? -16.293 14.177 9.437 1.00 18.54 293 ASP A O 1
ATOM 695 N N . PRO A 1 81 ? -17.345 16.176 9.259 1.00 18.24 294 PRO A N 1
ATOM 696 C CA . PRO A 1 81 ? -18.016 16.103 10.561 1.00 18.05 294 PRO A CA 1
ATOM 697 C C . PRO A 1 81 ? -18.922 14.872 10.684 1.00 17.53 294 PRO A C 1
ATOM 698 O O . PRO A 1 81 ? -19.048 14.303 11.770 1.00 17.10 294 PRO A O 1
ATOM 702 N N . GLU A 1 82 ? -19.532 14.467 9.573 1.00 16.84 295 GLU A N 1
ATOM 703 C CA . GLU A 1 82 ? -20.368 13.271 9.544 1.00 16.33 295 GLU A CA 1
ATOM 704 C C . GLU A 1 82 ? -19.525 12.001 9.727 1.00 14.91 295 GLU A C 1
ATOM 705 O O . GLU A 1 82 ? -19.897 11.112 10.494 1.00 13.76 295 GLU A O 1
ATOM 711 N N . LEU A 1 83 ? -18.383 11.933 9.047 1.00 13.36 296 LEU A N 1
ATOM 712 C CA . LEU A 1 83 ? -17.496 10.779 9.184 1.00 12.30 296 LEU A CA 1
ATOM 713 C C . LEU A 1 83 ? -16.807 10.750 10.548 1.00 11.57 296 LEU A C 1
ATOM 714 O O . LEU A 1 83 ? -16.684 9.687 11.156 1.00 10.93 296 LEU A O 1
ATOM 719 N N . GLU A 1 84 ? -16.362 11.914 11.024 1.00 10.67 297 GLU A N 1
ATOM 720 C CA . GLU A 1 84 ? -15.819 12.000 12.383 1.00 9.89 297 GLU A CA 1
ATOM 721 C C . GLU A 1 84 ? -16.868 11.587 13.417 1.00 9.68 297 GLU A C 1
ATOM 722 O O . GLU A 1 84 ? -16.553 10.860 14.351 1.00 9.24 297 GLU A O 1
ATOM 728 N N . GLY A 1 85 ? -18.115 12.023 13.221 1.00 9.31 298 GLY A N 1
ATOM 729 C CA . GLY A 1 85 ? -19.218 11.645 14.111 1.00 9.53 298 GLY A CA 1
ATOM 730 C C . GLY A 1 85 ? -19.438 10.140 14.158 1.00 9.57 298 GLY A C 1
ATOM 731 O O . GLY A 1 85 ? -19.635 9.561 15.225 1.00 9.38 298 GLY A O 1
ATOM 732 N N . TRP A 1 86 ? -19.379 9.510 12.9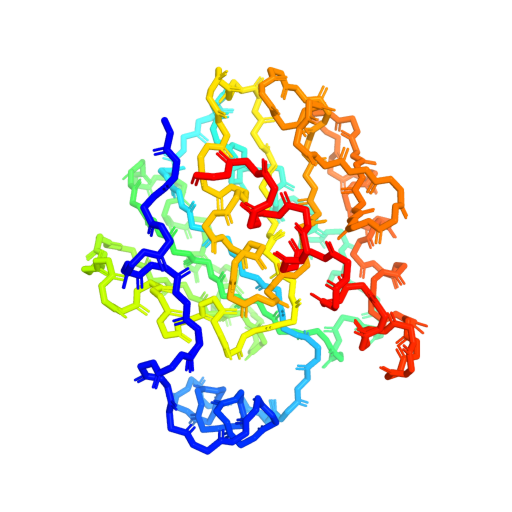89 1.00 9.96 299 TRP A N 1
ATOM 733 C CA . TRP A 1 86 ? -19.512 8.065 12.862 1.00 10.11 299 TRP A CA 1
ATOM 734 C C . TRP A 1 86 ? -18.400 7.339 13.624 1.00 10.10 299 TRP A C 1
ATOM 735 O O . TRP A 1 86 ? -18.675 6.441 14.428 1.00 9.99 299 TRP A O 1
ATOM 746 N N . ALA A 1 87 ? -17.151 7.732 13.376 1.00 9.95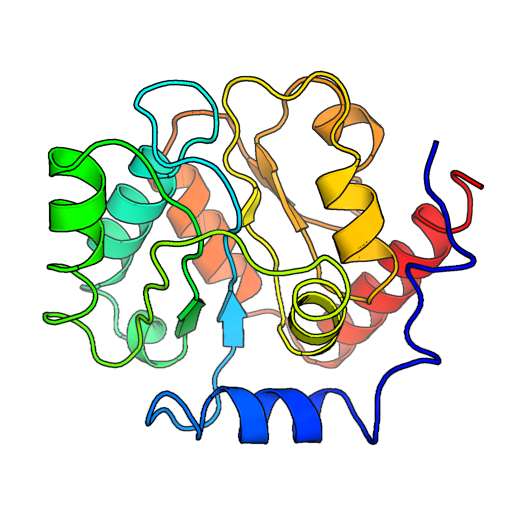 300 ALA A N 1
ATOM 747 C CA . ALA A 1 87 ? -16.002 7.160 14.086 1.00 10.69 300 ALA A CA 1
ATOM 748 C C . ALA A 1 87 ? -16.143 7.318 15.605 1.00 10.79 300 ALA A C 1
ATOM 749 O O . ALA A 1 87 ? -15.935 6.354 16.367 1.00 10.70 300 ALA A O 1
ATOM 751 N N . ARG A 1 88 ? -16.528 8.520 16.036 1.00 10.93 301 ARG A N 1
ATOM 752 C CA . ARG A 1 88 ? -16.731 8.795 17.462 1.00 11.75 301 ARG A CA 1
ATOM 753 C C . ARG A 1 88 ? -17.812 7.922 18.082 1.00 11.80 301 ARG A C 1
ATOM 754 O O . ARG A 1 88 ? -17.659 7.449 19.209 1.00 12.02 301 ARG A O 1
ATOM 762 N N A SER A 1 89 ? -18.898 7.706 17.339 0.50 11.99 302 SER A N 1
ATOM 763 N N B SER A 1 89 ? -18.894 7.707 17.339 0.50 11.78 302 SER A N 1
ATOM 764 C CA A SER A 1 89 ? -19.999 6.855 17.793 0.50 12.22 302 SER A CA 1
ATOM 765 C CA B SER A 1 89 ? -19.999 6.869 17.793 0.50 11.76 302 SER A CA 1
ATOM 766 C C A SER A 1 89 ? -19.530 5.426 18.057 0.50 12.24 302 SER A C 1
ATOM 767 C C B SER A 1 89 ? -19.563 5.417 18.033 0.50 12.00 302 SER A C 1
ATOM 768 O O A SER A 1 89 ? -19.855 4.846 19.096 0.50 12.19 302 SER A O 1
ATOM 769 O O B SER A 1 89 ? -19.943 4.814 19.039 0.50 12.00 302 SER A O 1
ATOM 774 N N . LEU A 1 90 ? -18.757 4.872 17.119 1.00 12.13 303 LEU A N 1
ATOM 775 C CA . LEU A 1 90 ? -18.206 3.516 17.261 1.00 12.68 303 LEU A CA 1
ATOM 776 C C . LEU A 1 90 ? -17.243 3.417 18.444 1.00 13.10 303 LEU A C 1
ATOM 777 O O . LEU A 1 90 ? -17.220 2.409 19.150 1.00 12.64 303 LEU A O 1
ATOM 782 N N . GLU A 1 91 ? -16.456 4.474 18.647 1.00 13.51 304 GLU A N 1
ATOM 783 C CA . GLU A 1 91 ? -15.569 4.584 19.804 1.00 14.64 304 GLU A CA 1
ATOM 784 C C . GLU A 1 91 ? -16.360 4.511 21.113 1.00 15.11 304 GLU A C 1
ATOM 785 O O . GLU A 1 91 ? -15.953 3.821 22.048 1.00 14.77 304 GLU A O 1
ATOM 791 N N . GLU A 1 92 ? -17.484 5.224 21.176 1.00 15.85 305 GLU A N 1
ATOM 792 C CA . GLU A 1 92 ? -18.330 5.175 22.370 1.00 17.45 305 GLU A CA 1
ATOM 793 C C . GLU A 1 92 ? -19.051 3.829 22.520 1.00 17.43 305 GLU A C 1
ATOM 794 O O . GLU A 1 92 ? -19.234 3.349 23.641 1.00 18.00 305 GLU A O 1
ATOM 800 N N . LYS A 1 93 ? -19.444 3.224 21.400 1.00 17.36 306 LYS A N 1
ATOM 801 C CA . LYS A 1 93 ? -20.114 1.916 21.407 1.00 17.54 306 LYS A CA 1
ATOM 802 C C . LYS A 1 93 ? -19.169 0.758 21.787 1.00 17.28 306 LYS A C 1
ATOM 803 O O . LYS A 1 93 ? -19.587 -0.200 22.455 1.00 17.57 306 LYS A O 1
ATOM 809 N N . HIS A 1 94 ? -17.907 0.856 21.369 1.00 16.63 307 HIS A N 1
ATOM 810 C CA . HIS A 1 94 ? -16.950 -0.250 21.497 1.00 16.06 307 HIS A CA 1
ATOM 811 C C . HIS A 1 94 ? -15.670 0.155 22.229 1.00 15.37 307 HIS A C 1
ATOM 812 O O . HIS A 1 94 ? -14.884 0.974 21.730 1.00 15.54 307 HIS A O 1
ATOM 819 N N . GLY A 1 95 ? -15.465 -0.438 23.406 1.00 14.53 308 GLY A N 1
ATOM 820 C CA . GLY A 1 95 ? -14.316 -0.136 24.262 1.00 13.73 308 GLY A CA 1
ATOM 821 C C . GLY A 1 95 ? -12.967 -0.528 23.675 1.00 13.00 308 GLY A C 1
ATOM 822 O O . GLY A 1 95 ? -11.921 -0.160 24.213 1.00 13.12 308 GLY A O 1
ATOM 823 N N . ASN A 1 96 ? -12.987 -1.269 22.571 1.00 12.22 309 ASN A N 1
ATOM 824 C CA . ASN A 1 96 ? -11.751 -1.636 21.866 1.00 11.61 309 ASN A CA 1
ATOM 825 C C . ASN A 1 96 ? -11.487 -0.760 20.632 1.00 11.27 309 ASN A C 1
ATOM 826 O O . ASN A 1 96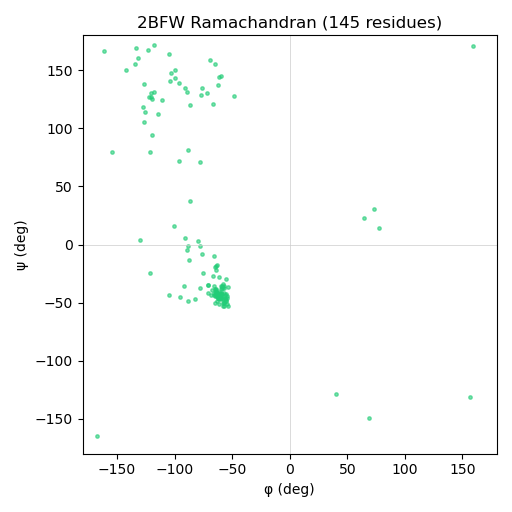 ? -10.667 -1.104 19.781 1.00 10.99 309 ASN A O 1
ATOM 831 N N . VAL A 1 97 ? -12.180 0.376 20.548 1.00 10.47 310 VAL A N 1
ATOM 832 C CA . VAL A 1 97 ? -11.979 1.335 19.453 1.00 10.24 310 VAL A CA 1
ATOM 833 C C . VAL A 1 97 ? -11.529 2.685 20.009 1.00 10.09 310 VAL A C 1
ATOM 834 O O . VAL A 1 97 ? -12.176 3.246 20.907 1.00 9.98 310 VAL A O 1
ATOM 838 N N . LYS A 1 98 ? -10.398 3.178 19.503 1.00 9.51 311 LYS A N 1
ATOM 839 C CA . LYS A 1 98 ? -9.908 4.516 19.820 1.00 9.82 311 LYS A CA 1
ATOM 840 C C . LYS A 1 98 ? -9.839 5.367 18.557 1.00 9.09 311 LYS A C 1
ATOM 841 O O . LYS A 1 98 ? -9.287 4.946 17.534 1.00 8.96 311 LYS A O 1
ATOM 847 N N . VAL A 1 99 ? -10.396 6.569 18.643 1.00 9.23 312 VAL A N 1
ATOM 848 C CA . VAL A 1 99 ? -10.437 7.488 17.508 1.00 9.56 312 VAL A CA 1
ATOM 849 C C . VAL A 1 99 ? -9.716 8.789 17.876 1.00 9.94 312 VAL A C 1
ATOM 850 O O . VAL A 1 99 ? -9.963 9.374 18.937 1.00 10.46 312 VAL A O 1
ATOM 854 N N . ILE A 1 100 ? -8.810 9.220 17.005 1.00 9.99 313 ILE A N 1
ATOM 855 C CA . ILE A 1 100 ? -8.033 10.436 17.228 1.00 10.08 313 ILE A CA 1
ATOM 856 C C . ILE A 1 100 ? -8.208 11.316 15.998 1.00 10.11 313 ILE A C 1
ATOM 857 O O . ILE A 1 100 ? -7.632 11.043 14.943 1.00 9.24 313 ILE A O 1
ATOM 862 N N . THR A 1 101 ? -9.004 12.376 16.133 1.00 10.48 314 THR A N 1
ATOM 863 C CA . THR A 1 101 ? -9.389 13.192 14.977 1.00 11.11 314 THR A CA 1
ATOM 864 C C . THR A 1 101 ? -8.512 14.431 14.802 1.00 11.59 314 THR A C 1
ATOM 865 O O . THR A 1 101 ? -8.946 15.562 15.047 1.00 11.26 314 THR A O 1
ATOM 869 N N . GLU A 1 102 ? -7.273 14.203 14.370 1.00 11.85 315 GLU A N 1
ATOM 870 C CA . GLU A 1 102 ? -6.304 15.275 14.171 1.00 12.74 315 GLU A CA 1
ATOM 871 C C . GLU A 1 102 ? -5.068 14.718 13.473 1.00 13.17 315 GLU A C 1
ATOM 872 O O . GLU A 1 102 ? -4.910 13.497 13.360 1.00 13.50 315 GLU A O 1
ATOM 878 N N A MET A 1 103 ? -4.202 15.620 13.020 0.50 13.44 316 MET A N 1
ATOM 879 N N B MET A 1 103 ? -4.208 15.609 12.991 0.50 13.58 316 MET A N 1
ATOM 880 C CA A MET A 1 103 ? -2.904 15.260 12.469 0.50 13.67 316 MET A CA 1
ATOM 881 C CA B MET A 1 103 ? -2.923 15.202 12.443 0.50 13.94 316 MET A CA 1
ATOM 882 C C A MET A 1 103 ? -1.924 15.054 13.613 0.50 13.23 316 MET A C 1
ATOM 883 C C B MET A 1 103 ? -1.916 15.062 13.580 0.50 13.38 316 MET A C 1
ATOM 884 O O A MET A 1 103 ? -1.949 15.795 14.601 0.50 13.19 316 MET A O 1
ATOM 885 O O B MET A 1 103 ? -1.924 15.848 14.533 0.50 13.34 316 MET A O 1
ATOM 894 N N . LEU A 1 104 ? -1.070 14.043 13.480 1.00 12.78 317 LEU A N 1
ATOM 895 C CA . LEU A 1 104 ? 0.009 13.814 14.442 1.00 11.97 317 LEU A CA 1
ATOM 896 C C . LEU A 1 104 ? 1.337 13.959 13.708 1.00 11.39 317 LEU A C 1
ATOM 897 O O . LEU A 1 104 ? 1.396 13.758 12.491 1.00 10.99 317 LEU A O 1
ATOM 902 N N . SER A 1 105 ? 2.392 14.312 14.440 1.00 11.02 318 SER A N 1
ATOM 903 C CA . SER A 1 105 ? 3.717 14.498 13.852 1.00 10.57 318 SER A CA 1
ATOM 904 C C . SER A 1 105 ? 4.223 13.163 13.317 1.00 10.42 318 SER A C 1
ATOM 905 O O . SER A 1 105 ? 3.808 12.108 13.794 1.00 9.91 318 SER A O 1
ATOM 908 N N . ARG A 1 106 ? 5.128 13.202 12.345 1.00 10.52 319 ARG A N 1
ATOM 909 C CA . ARG A 1 106 ? 5.683 11.948 11.836 1.00 10.85 319 ARG A CA 1
ATOM 910 C C . ARG A 1 106 ? 6.443 11.147 12.901 1.00 10.37 319 ARG A C 1
ATOM 911 O O . ARG A 1 106 ? 6.500 9.929 12.816 1.00 10.01 319 ARG A O 1
ATOM 919 N N . GLU A 1 107 ? 7.007 11.831 13.899 1.00 9.93 320 GLU A N 1
ATOM 920 C CA . GLU A 1 107 ? 7.656 11.162 15.038 1.00 9.90 320 GLU A CA 1
ATOM 921 C C . GLU A 1 107 ? 6.662 10.317 15.846 1.00 9.54 320 GLU A C 1
ATOM 922 O O . GLU A 1 107 ? 6.957 9.181 16.233 1.00 9.17 320 GLU A O 1
ATOM 928 N N . PHE A 1 108 ? 5.485 10.888 16.089 1.00 8.73 321 PHE A N 1
ATOM 929 C CA . PHE A 1 108 ? 4.405 10.188 16.771 1.00 8.60 321 PHE A CA 1
ATOM 930 C C . PHE A 1 108 ? 3.926 8.994 15.932 1.00 8.04 321 PHE A C 1
ATOM 931 O O . PHE A 1 108 ? 3.795 7.875 16.444 1.00 7.59 321 PHE A O 1
ATOM 939 N N A VAL A 1 109 ? 3.674 9.254 14.650 0.50 7.55 322 VAL A N 1
ATOM 940 N N B VAL A 1 109 ? 3.685 9.224 14.645 0.50 8.00 322 VAL A N 1
ATOM 941 C CA A VAL A 1 109 ? 3.251 8.225 13.700 0.50 6.97 322 VAL A CA 1
ATOM 942 C CA B VAL A 1 109 ? 3.207 8.145 13.776 0.50 7.94 322 VAL A CA 1
ATOM 943 C C A VAL A 1 109 ? 4.257 7.071 13.704 0.50 7.28 322 VAL A C 1
ATOM 944 C C B VAL A 1 109 ? 4.260 7.041 13.582 0.50 7.85 322 VAL A C 1
ATOM 945 O O A VAL A 1 109 ? 3.874 5.906 13.814 0.50 7.17 322 VAL A O 1
ATOM 946 O O B VAL A 1 109 ? 3.906 5.873 13.415 0.50 7.92 322 VAL A O 1
ATOM 953 N N . ARG A 1 110 ? 5.543 7.413 13.628 1.00 7.48 323 ARG A N 1
ATOM 954 C CA . ARG A 1 110 ? 6.636 6.423 13.644 1.00 7.49 323 ARG A CA 1
ATOM 955 C C . ARG A 1 110 ? 6.551 5.491 14.861 1.00 7.65 323 ARG A C 1
ATOM 956 O O . ARG A 1 110 ? 6.625 4.259 14.742 1.00 7.77 323 ARG A O 1
ATOM 964 N N . GLU A 1 111 ? 6.371 6.092 16.028 1.00 7.34 324 GLU A N 1
ATOM 965 C CA . GLU A 1 111 ? 6.230 5.341 17.261 1.00 8.35 324 GLU A CA 1
ATOM 966 C C . GLU A 1 111 ? 5.019 4.405 17.205 1.00 7.89 324 GLU A C 1
ATOM 967 O O . GLU A 1 111 ? 5.104 3.245 17.623 1.00 7.85 324 GLU A O 1
ATOM 973 N N . LEU A 1 112 ? 3.908 4.911 16.673 1.00 7.75 325 LEU A N 1
ATOM 974 C CA . LEU A 1 112 ? 2.682 4.124 16.546 1.00 7.95 325 LEU A CA 1
ATOM 975 C C . LEU A 1 112 ? 2.864 2.913 15.626 1.00 7.77 325 LEU A C 1
ATOM 976 O O . LEU A 1 112 ? 2.477 1.803 15.987 1.00 7.78 325 LEU A O 1
ATOM 981 N N . TYR A 1 113 ? 3.479 3.114 14.461 1.00 7.21 326 TYR A N 1
ATOM 982 C CA . TYR A 1 113 ? 3.753 2.008 13.536 1.00 7.59 326 TYR A CA 1
ATOM 983 C C . TYR A 1 113 ? 4.583 0.921 14.226 1.00 7.93 326 TYR A C 1
ATOM 984 O O . TYR A 1 113 ? 4.382 -0.280 13.991 1.00 8.16 326 TYR A O 1
ATOM 993 N N . GLY A 1 114 ? 5.516 1.353 15.071 1.00 7.78 327 GLY A N 1
ATOM 994 C CA . GLY A 1 114 ? 6.394 0.435 15.801 1.00 8.80 327 GLY A CA 1
ATOM 995 C C . GLY A 1 114 ? 5.753 -0.189 17.030 1.00 8.94 327 GLY A C 1
ATOM 996 O O . GLY A 1 114 ? 6.407 -0.945 17.745 1.00 9.39 327 GLY A O 1
ATOM 997 N N . SER A 1 115 ? 4.476 0.119 17.260 1.00 9.38 328 SER A N 1
ATOM 998 C CA . SER A 1 115 ? 3.751 -0.286 18.473 1.00 9.99 328 SER A CA 1
ATOM 999 C C . SER A 1 115 ? 2.403 -0.953 18.208 1.00 10.14 328 SER A C 1
ATOM 1000 O O . SER A 1 115 ? 1.657 -1.229 19.160 1.00 11.76 328 SER A O 1
ATOM 1003 N N . VAL A 1 116 ? 2.058 -1.164 16.941 1.00 8.76 329 VAL A N 1
ATOM 1004 C CA . VAL A 1 116 ? 0.810 -1.863 16.599 1.00 7.71 329 VAL A CA 1
ATOM 1005 C C . VAL A 1 116 ? 1.152 -3.151 15.852 1.00 7.63 329 VAL A C 1
ATOM 1006 O O . VAL A 1 116 ? 2.311 -3.368 15.492 1.00 7.27 329 VAL A O 1
ATOM 1010 N N . ASP A 1 117 ? 0.151 -3.994 15.616 1.00 7.10 330 ASP A N 1
ATOM 1011 C CA . ASP A 1 117 ? 0.368 -5.246 14.891 1.00 7.09 330 ASP A CA 1
ATOM 1012 C C . ASP A 1 117 ? 0.216 -5.069 13.389 1.00 6.76 330 ASP A C 1
ATOM 1013 O O . ASP A 1 117 ? 1.079 -5.496 12.618 1.00 6.82 330 ASP A O 1
ATOM 1018 N N . PHE A 1 118 ? -0.873 -4.419 12.988 1.00 6.69 331 PHE A N 1
ATOM 1019 C CA . PHE A 1 118 ? -1.212 -4.226 11.584 1.00 6.91 331 PHE A CA 1
ATOM 1020 C C . PHE A 1 118 ? -1.601 -2.785 11.318 1.00 6.85 331 PHE A C 1
ATOM 1021 O O . PHE A 1 118 ? -2.177 -2.129 12.182 1.00 7.14 331 PHE A O 1
ATOM 1029 N N A VAL A 1 119 ? -1.300 -2.308 10.114 0.50 6.97 332 VAL A N 1
ATOM 1030 N N B VAL A 1 119 ? -1.255 -2.298 10.129 0.50 6.97 332 VAL A N 1
ATOM 1031 C CA A VAL A 1 119 ? -1.807 -1.022 9.631 0.50 7.09 332 VAL A CA 1
ATOM 1032 C CA B VAL A 1 119 ? -1.802 -1.046 9.612 0.50 7.12 332 VAL A CA 1
ATOM 1033 C C A VAL A 1 119 ? -2.757 -1.299 8.465 0.50 7.31 332 VAL A C 1
ATOM 1034 C C B VAL A 1 119 ? -2.810 -1.411 8.522 0.50 7.31 332 VAL A C 1
ATOM 1035 O O A VAL A 1 119 ? -2.394 -1.982 7.504 0.50 7.34 332 VAL A O 1
ATOM 1036 O O B VAL A 1 119 ? -2.547 -2.272 7.677 0.50 7.28 332 VAL A O 1
ATOM 1043 N N . ILE A 1 120 ? -3.976 -0.780 8.569 1.00 7.47 333 ILE A N 1
ATOM 1044 C CA . ILE A 1 120 ? -5.007 -1.006 7.565 1.00 7.97 333 ILE A CA 1
ATOM 1045 C C . ILE A 1 120 ? -5.016 0.183 6.623 1.00 8.27 333 ILE A C 1
ATOM 1046 O O . ILE A 1 120 ? -5.183 1.318 7.054 1.00 8.93 333 ILE A O 1
ATOM 1051 N N . ILE A 1 121 ? -4.806 -0.084 5.339 1.00 8.72 334 ILE A N 1
ATOM 1052 C CA . ILE A 1 121 ? -4.743 0.966 4.333 1.00 9.27 334 ILE A CA 1
ATOM 1053 C C . ILE A 1 121 ? -5.824 0.699 3.277 1.00 9.56 334 ILE A C 1
ATOM 1054 O O . ILE A 1 121 ? -5.537 0.144 2.206 1.00 9.92 334 ILE A O 1
ATOM 1059 N N . PRO A 1 122 ? -7.083 1.058 3.592 1.00 9.93 335 PRO A N 1
ATOM 1060 C CA . PRO A 1 122 ? -8.228 0.672 2.766 1.00 10.50 335 PRO A CA 1
ATOM 1061 C C . PRO A 1 122 ? -8.505 1.649 1.621 1.00 11.17 335 PRO A C 1
ATOM 1062 O O . PRO A 1 122 ? -9.669 1.895 1.289 1.00 11.09 335 PRO A O 1
ATOM 1066 N N . SER A 1 123 ? -7.441 2.179 1.024 1.00 11.49 336 SER A N 1
ATOM 1067 C CA . SER A 1 123 ? -7.548 3.222 0.002 1.00 12.64 336 SER A CA 1
ATOM 1068 C C . SER A 1 123 ? -8.344 2.812 -1.237 1.00 13.11 336 SER A C 1
ATOM 1069 O O . SER A 1 123 ? -8.307 1.658 -1.658 1.00 12.93 336 SER A O 1
ATOM 1072 N N . TYR A 1 124 ? -9.065 3.772 -1.811 1.00 13.67 337 TYR A N 1
ATOM 1073 C CA . TYR A 1 124 ? -9.614 3.618 -3.154 1.00 14.40 337 TYR A CA 1
ATOM 1074 C C . TYR A 1 124 ? -8.589 4.186 -4.137 1.00 14.81 337 TYR A C 1
ATOM 1075 O O . TYR A 1 124 ? -8.436 3.677 -5.256 1.00 14.53 337 TYR A O 1
ATOM 1084 N N . PHE A 1 125 ? -7.917 5.257 -3.706 1.00 15.17 338 PHE A N 1
ATOM 1085 C CA . PHE A 1 125 ? -6.945 5.994 -4.509 1.00 15.76 338 PHE A CA 1
ATOM 1086 C C . PHE A 1 125 ? -5.630 6.119 -3.738 1.00 16.19 338 PHE A C 1
ATOM 1087 O O . PHE A 1 125 ? -5.586 6.706 -2.650 1.00 16.04 338 PHE A O 1
ATOM 1095 N N . GLU A 1 126 ? -4.563 5.552 -4.295 1.00 16.46 339 GLU A N 1
ATOM 1096 C CA . GLU A 1 126 ? -3.267 5.537 -3.622 1.00 17.50 339 GLU A CA 1
ATOM 1097 C C . GLU A 1 126 ? -2.139 5.437 -4.643 1.00 17.62 339 GLU A C 1
ATOM 1098 O O . GLU A 1 126 ? -1.592 4.350 -4.869 1.00 17.39 339 GLU A O 1
ATOM 1104 N N . PRO A 1 127 ? -1.783 6.576 -5.268 1.00 18.00 340 PRO A N 1
ATOM 1105 C CA . PRO A 1 127 ? -0.787 6.532 -6.336 1.00 18.28 340 PRO A CA 1
ATOM 1106 C C . PRO A 1 127 ? 0.613 6.129 -5.868 1.00 18.67 340 PRO A C 1
ATOM 1107 O O . PRO A 1 127 ? 1.321 5.429 -6.599 1.00 18.52 340 PRO A O 1
ATOM 1111 N N . PHE A 1 128 ? 1.004 6.548 -4.664 1.00 18.77 341 PHE A N 1
ATOM 1112 C CA . PHE A 1 128 ? 2.372 6.312 -4.193 1.00 19.43 341 PHE A CA 1
ATOM 1113 C C . PHE A 1 128 ? 2.504 5.212 -3.143 1.00 20.04 341 PHE A C 1
ATOM 1114 O O . PHE A 1 128 ? 3.429 4.402 -3.213 1.00 20.51 341 PHE A O 1
ATOM 1122 N N . GLY A 1 129 ? 1.598 5.198 -2.168 1.00 20.61 342 GLY A N 1
ATOM 1123 C CA . GLY A 1 129 ? 1.615 4.190 -1.103 1.00 21.47 342 GLY A CA 1
ATOM 1124 C C . GLY A 1 129 ? 2.836 4.242 -0.199 1.00 21.96 342 GLY A C 1
ATOM 1125 O O . G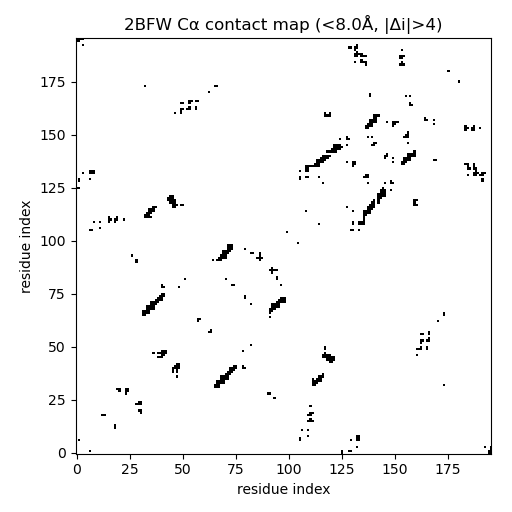LY A 1 129 ? 3.190 3.241 0.443 1.00 21.99 342 GLY A O 1
ATOM 1126 N N . LEU A 1 130 ? 3.479 5.410 -0.143 1.00 22.24 343 LEU A N 1
ATOM 1127 C CA . LEU A 1 130 ? 4.645 5.627 0.721 1.00 22.21 343 LEU A CA 1
ATOM 1128 C C . LEU A 1 130 ? 4.335 5.298 2.180 1.00 21.59 343 LEU A C 1
ATOM 1129 O O . LEU A 1 130 ? 5.223 4.891 2.927 1.00 21.66 343 LEU A O 1
ATOM 1134 N N . VAL A 1 131 ? 3.071 5.471 2.564 1.00 20.71 344 VAL A N 1
ATOM 1135 C CA . VAL A 1 131 ? 2.551 5.084 3.883 1.00 20.08 344 VAL A CA 1
ATOM 1136 C C . VAL A 1 131 ? 2.747 3.587 4.202 1.00 18.87 344 VAL A C 1
ATOM 1137 O O . VAL A 1 131 ? 3.095 3.224 5.329 1.00 18.54 344 VAL A O 1
ATOM 1141 N N . ALA A 1 132 ? 2.516 2.728 3.213 1.00 17.77 345 ALA A N 1
ATOM 1142 C CA . ALA A 1 132 ? 2.750 1.291 3.374 1.00 16.44 345 ALA A CA 1
ATOM 1143 C C . ALA A 1 132 ? 4.220 1.013 3.682 1.00 15.86 345 ALA A C 1
ATOM 1144 O O . ALA A 1 132 ? 4.535 0.249 4.597 1.00 15.24 345 ALA A O 1
ATOM 1146 N N . LEU A 1 133 ? 5.111 1.651 2.926 1.00 14.75 346 LEU A N 1
ATOM 1147 C CA . LEU A 1 133 ? 6.549 1.466 3.106 1.00 14.18 346 LEU A CA 1
ATOM 1148 C C . LEU A 1 133 ? 7.019 1.965 4.475 1.00 13.39 346 LEU A C 1
ATOM 1149 O O . LEU A 1 133 ? 7.881 1.345 5.112 1.00 13.17 346 LEU A O 1
ATOM 1154 N N . GLU A 1 134 ? 6.444 3.078 4.924 1.00 12.96 347 GLU A N 1
ATOM 1155 C CA . GLU A 1 134 ? 6.783 3.652 6.229 1.00 12.42 347 GLU A CA 1
ATOM 1156 C C . GLU A 1 134 ? 6.370 2.695 7.344 1.00 11.52 347 GLU A C 1
ATOM 1157 O O . GLU A 1 134 ? 7.174 2.366 8.217 1.00 11.43 347 GLU A O 1
ATOM 1163 N N . ALA A 1 135 ? 5.125 2.231 7.284 1.00 11.05 348 ALA A N 1
ATOM 1164 C CA . ALA A 1 135 ? 4.608 1.250 8.237 1.00 10.55 348 ALA A CA 1
ATOM 1165 C C . ALA A 1 135 ? 5.479 -0.008 8.243 1.00 10.07 348 ALA A C 1
ATOM 1166 O O . ALA A 1 135 ? 5.868 -0.490 9.303 1.00 9.41 348 ALA A O 1
ATOM 1168 N N . MET A 1 136 ? 5.796 -0.511 7.048 1.00 10.32 349 MET A N 1
ATOM 1169 C CA . MET A 1 136 ? 6.629 -1.713 6.878 1.00 10.18 349 MET A CA 1
ATOM 1170 C C . MET A 1 136 ? 8.036 -1.562 7.461 1.00 10.16 349 MET A C 1
ATOM 1171 O O . MET A 1 136 ? 8.542 -2.474 8.126 1.00 10.11 349 MET A O 1
ATOM 1176 N N . CYS A 1 137 ? 8.654 -0.405 7.231 1.00 10.46 350 CYS A N 1
ATOM 1177 C CA . CYS A 1 137 ? 9.950 -0.068 7.841 1.00 11.57 350 CYS A CA 1
ATOM 1178 C C . CYS A 1 137 ? 9.958 -0.216 9.361 1.00 10.92 350 CYS A C 1
ATOM 1179 O O . CYS A 1 137 ? 11.001 -0.458 9.960 1.00 11.01 350 CYS A O 1
ATOM 1182 N N A LEU A 1 138 ? 8.794 -0.041 9.980 0.50 10.84 351 LEU A N 1
ATOM 1183 N N B LEU A 1 138 ? 8.784 -0.067 9.968 0.50 10.87 351 LEU A N 1
ATOM 1184 C CA A LEU A 1 138 ? 8.675 -0.099 11.435 0.50 10.67 351 LEU A CA 1
ATOM 1185 C CA B LEU A 1 138 ? 8.652 -0.078 11.420 0.50 10.77 351 LEU A CA 1
ATOM 1186 C C A LEU A 1 138 ? 8.063 -1.396 11.946 0.50 10.54 351 LEU A C 1
ATOM 1187 C C B LEU A 1 138 ? 8.003 -1.366 11.927 0.50 10.57 351 LEU A C 1
ATOM 1188 O O A LEU A 1 138 ? 7.771 -1.527 13.134 0.50 10.99 351 LEU A O 1
ATOM 1189 O O B LEU A 1 138 ? 7.621 -1.459 13.091 0.50 11.03 351 LEU A O 1
ATOM 1198 N N . GLY A 1 139 ? 7.887 -2.356 11.044 1.00 10.43 352 GLY A N 1
ATOM 1199 C CA . GLY A 1 139 ? 7.417 -3.684 11.417 1.00 9.86 352 GLY A CA 1
ATOM 1200 C C . GLY A 1 139 ? 5.913 -3.838 11.534 1.00 9.66 352 GLY A C 1
ATOM 1201 O O . GLY A 1 139 ? 5.443 -4.893 11.939 1.00 9.58 352 GLY A O 1
ATOM 1202 N N . ALA A 1 140 ? 5.159 -2.792 11.192 1.00 9.10 353 ALA A N 1
ATOM 1203 C CA . ALA A 1 140 ? 3.699 -2.900 11.110 1.00 9.25 353 ALA A CA 1
ATOM 1204 C C . ALA A 1 140 ? 3.315 -3.616 9.813 1.00 9.01 353 ALA A C 1
ATOM 1205 O O . ALA A 1 140 ? 3.776 -3.236 8.740 1.00 9.51 353 ALA A O 1
ATOM 1207 N N . ILE A 1 141 ? 2.482 -4.650 9.930 1.00 8.69 354 ILE A N 1
ATOM 1208 C CA . ILE A 1 141 ? 2.086 -5.485 8.795 1.00 8.69 354 ILE A CA 1
ATOM 1209 C C . ILE A 1 141 ? 0.878 -4.875 8.070 1.00 8.79 354 ILE A C 1
ATOM 1210 O O . ILE A 1 141 ? -0.182 -4.699 8.671 1.00 8.96 354 ILE A O 1
ATOM 1215 N N . PRO A 1 142 ? 1.034 -4.546 6.780 1.00 9.28 355 PRO A N 1
ATOM 1216 C CA . PRO A 1 142 ? -0.084 -3.922 6.066 1.00 9.29 355 PRO A CA 1
ATOM 1217 C C . PRO A 1 142 ? -1.221 -4.863 5.640 1.00 9.17 355 PRO A C 1
ATOM 1218 O O . PRO A 1 142 ? -0.983 -5.967 5.130 1.00 9.39 355 PRO A O 1
ATOM 1222 N N . ILE A 1 143 ? -2.451 -4.411 5.877 1.00 9.32 356 ILE A N 1
ATOM 1223 C CA . ILE A 1 143 ? -3.662 -4.978 5.274 1.00 9.24 356 ILE A CA 1
ATOM 1224 C C . ILE A 1 143 ? -4.209 -3.859 4.379 1.00 9.96 356 ILE A C 1
ATOM 1225 O O . ILE A 1 143 ? -4.626 -2.810 4.878 1.00 10.02 356 ILE A O 1
ATOM 1230 N N . ALA A 1 144 ? -4.183 -4.058 3.063 1.00 10.13 357 ALA A N 1
ATOM 1231 C CA . ALA A 1 144 ? -4.387 -2.933 2.150 1.00 11.29 357 ALA A CA 1
ATOM 1232 C C . ALA A 1 144 ? -5.203 -3.238 0.901 1.00 11.81 357 ALA A C 1
ATOM 1233 O O . ALA A 1 144 ? -5.188 -4.364 0.395 1.00 12.38 357 ALA A O 1
ATOM 1235 N N . SER A 1 145 ? -5.902 -2.217 0.400 1.00 12.59 358 SER A N 1
ATOM 1236 C CA . SER A 1 145 ? -6.570 -2.301 -0.895 1.00 13.20 358 SER A CA 1
ATOM 1237 C C . SER A 1 145 ? -5.556 -2.526 -2.006 1.00 13.45 358 SER A C 1
ATOM 1238 O O . SER A 1 145 ? -4.496 -1.896 -2.034 1.00 12.79 358 SER A O 1
ATOM 1241 N N . ALA A 1 146 ? -5.891 -3.422 -2.925 1.00 14.19 359 ALA A N 1
ATOM 1242 C CA . ALA A 1 146 ? -5.023 -3.697 -4.065 1.00 15.08 359 ALA A CA 1
ATOM 1243 C C . ALA A 1 146 ? -5.162 -2.594 -5.112 1.00 15.52 359 ALA A C 1
ATOM 1244 O O . ALA A 1 146 ? -5.722 -2.811 -6.188 1.00 15.64 359 ALA A O 1
ATOM 1246 N N . VAL A 1 147 ? -4.641 -1.411 -4.791 1.00 16.05 360 VAL A N 1
ATOM 1247 C CA . VAL A 1 147 ? -4.721 -0.247 -5.686 1.00 16.64 360 VAL A CA 1
ATOM 1248 C C . VAL A 1 147 ? -3.396 0.500 -5.814 1.00 16.76 360 VAL A C 1
ATOM 1249 O O . VAL A 1 147 ? -2.546 0.453 -4.918 1.00 16.91 360 VAL A O 1
ATOM 1253 N N . GLY A 1 148 ? -3.242 1.196 -6.939 1.00 17.10 361 GLY A N 1
ATOM 1254 C CA . GLY A 1 148 ? -2.083 2.048 -7.189 1.00 17.12 361 GLY A CA 1
ATOM 1255 C C . GLY A 1 148 ? -0.771 1.463 -6.721 1.00 17.21 361 GLY A C 1
ATOM 1256 O O . GLY A 1 148 ? -0.450 0.315 -7.037 1.00 17.50 361 GLY A O 1
ATOM 1257 N N . GLY A 1 149 ? -0.023 2.255 -5.954 1.00 17.29 362 GLY A N 1
ATOM 1258 C CA . GLY A 1 149 ? 1.299 1.869 -5.458 1.00 17.65 362 GLY A CA 1
ATOM 1259 C C . GLY A 1 149 ? 1.281 0.716 -4.467 1.00 18.14 362 GLY A C 1
ATOM 1260 O O . GLY A 1 149 ? 2.257 -0.028 -4.359 1.00 17.73 362 GLY A O 1
ATOM 1261 N N . LEU A 1 150 ? 0.170 0.566 -3.747 1.00 18.64 363 LEU A N 1
ATOM 1262 C CA . LEU A 1 150 ? 0.032 -0.497 -2.739 1.00 19.53 363 LEU A CA 1
ATOM 1263 C C . LEU A 1 150 ? 0.191 -1.888 -3.349 1.00 20.36 363 LEU A C 1
ATOM 1264 O O . LEU A 1 150 ? 0.743 -2.791 -2.716 1.00 20.65 363 LEU A O 1
ATOM 1269 N N . ARG A 1 151 ? -0.301 -2.044 -4.579 1.00 21.73 364 ARG A N 1
ATOM 1270 C CA . ARG A 1 151 ? -0.118 -3.267 -5.361 1.00 22.81 364 ARG A CA 1
ATOM 1271 C C . ARG A 1 151 ? 1.355 -3.591 -5.595 1.00 23.22 364 ARG A C 1
ATOM 1272 O O . ARG A 1 151 ? 1.741 -4.763 -5.616 1.00 23.67 364 ARG A O 1
ATOM 1280 N N . ASP A 1 152 ? 2.162 -2.548 -5.784 1.00 23.49 365 ASP A N 1
ATOM 1281 C CA . ASP A 1 152 ? 3.583 -2.694 -6.105 1.00 23.58 365 ASP A CA 1
ATOM 1282 C C . ASP A 1 152 ? 4.394 -3.035 -4.852 1.00 23.14 365 ASP A C 1
ATOM 1283 O O . ASP A 1 152 ? 5.335 -3.833 -4.899 1.00 23.24 365 ASP A O 1
ATOM 1288 N N . ILE A 1 153 ? 4.002 -2.430 -3.734 1.00 22.42 366 ILE A N 1
ATOM 1289 C CA . ILE A 1 153 ? 4.744 -2.506 -2.473 1.00 21.55 366 ILE A CA 1
ATOM 1290 C C . ILE A 1 153 ? 4.434 -3.787 -1.691 1.00 21.06 366 ILE A C 1
ATOM 1291 O O . ILE A 1 153 ? 5.340 -4.473 -1.209 1.00 20.83 366 ILE A O 1
ATOM 1296 N N . ILE A 1 154 ? 3.149 -4.107 -1.572 1.00 20.50 367 ILE A N 1
ATOM 1297 C CA . ILE A 1 154 ? 2.716 -5.201 -0.713 1.00 19.79 367 ILE A CA 1
ATOM 1298 C C . ILE A 1 154 ? 2.688 -6.528 -1.460 1.00 19.64 367 ILE A C 1
ATOM 1299 O O . ILE A 1 154 ? 2.158 -6.630 -2.570 1.00 19.51 367 ILE A O 1
ATOM 1304 N N . THR A 1 155 ? 3.287 -7.534 -0.831 1.00 19.09 368 THR A N 1
ATOM 1305 C CA . THR A 1 155 ? 3.396 -8.873 -1.390 1.00 18.94 368 THR A CA 1
ATOM 1306 C C . THR A 1 155 ? 2.772 -9.869 -0.421 1.00 19.00 368 THR A C 1
ATOM 1307 O O . THR A 1 155 ? 2.496 -9.530 0.736 1.00 18.62 368 THR A O 1
ATOM 1311 N N . ASN A 1 156 ? 2.557 -11.095 -0.891 1.00 19.03 369 ASN A N 1
ATOM 1312 C CA . ASN A 1 156 ? 2.068 -12.180 -0.044 1.00 19.17 369 ASN A CA 1
ATOM 1313 C C . ASN A 1 156 ? 3.015 -12.569 1.099 1.00 18.65 369 ASN A C 1
ATOM 1314 O O . ASN A 1 156 ? 2.603 -13.227 2.054 1.00 18.86 369 ASN A O 1
ATOM 1319 N N . GLU A 1 157 ? 4.278 -12.159 0.990 1.00 17.97 370 GLU A N 1
ATOM 1320 C CA . GLU A 1 157 ? 5.282 -12.408 2.028 1.00 17.58 370 GLU A CA 1
ATOM 1321 C C . GLU A 1 157 ? 5.277 -11.309 3.090 1.00 16.91 370 GLU A C 1
ATOM 1322 O O . GLU A 1 157 ? 5.886 -11.460 4.155 1.00 16.24 370 GLU A O 1
ATOM 1328 N N . THR A 1 158 ? 4.597 -10.200 2.797 1.00 16.37 371 THR A N 1
ATOM 1329 C CA . THR A 1 158 ? 4.705 -9.007 3.641 1.00 16.03 371 THR A CA 1
ATOM 1330 C C . THR A 1 158 ? 3.378 -8.515 4.226 1.00 15.68 371 THR A C 1
ATOM 1331 O O . THR A 1 158 ? 3.370 -7.848 5.254 1.00 15.80 371 THR A O 1
ATOM 1335 N N . GLY A 1 159 ? 2.261 -8.838 3.581 1.00 15.14 372 GLY A N 1
ATOM 1336 C CA . GLY A 1 159 ? 0.975 -8.342 4.055 1.00 14.91 372 GLY A CA 1
ATOM 1337 C C . GLY A 1 159 ? -0.224 -9.011 3.430 1.00 15.24 372 GLY A C 1
ATOM 1338 O O . GLY A 1 159 ? -0.114 -10.088 2.826 1.00 14.40 372 GLY A O 1
ATOM 1339 N N . ILE A 1 160 ? -1.381 -8.375 3.594 1.00 15.12 373 ILE A N 1
ATOM 1340 C CA . ILE A 1 160 ? -2.624 -8.892 3.038 1.00 15.80 373 ILE A CA 1
ATOM 1341 C C . ILE A 1 160 ? -3.233 -7.843 2.124 1.00 15.97 373 ILE A C 1
ATOM 1342 O O . ILE A 1 160 ? -3.401 -6.685 2.524 1.00 16.04 373 ILE A O 1
ATOM 1347 N N . LEU A 1 161 ? -3.534 -8.250 0.893 1.00 16.17 374 LEU A N 1
ATOM 1348 C CA . LEU A 1 161 ? -4.208 -7.378 -0.061 1.00 16.25 374 LEU A CA 1
ATOM 1349 C C . LEU A 1 161 ? -5.680 -7.755 -0.207 1.00 16.09 374 LEU A C 1
ATOM 1350 O O . LEU A 1 161 ? -6.033 -8.936 -0.218 1.00 16.20 374 LEU A O 1
ATOM 1355 N N . VAL A 1 162 ? -6.527 -6.738 -0.312 1.00 15.93 375 VAL A N 1
ATOM 1356 C CA . VAL A 1 162 ? -7.968 -6.912 -0.445 1.00 16.05 375 VAL A CA 1
ATOM 1357 C C . VAL A 1 162 ? -8.483 -6.042 -1.590 1.00 16.39 375 VAL A C 1
ATOM 1358 O O . VAL A 1 162 ? -7.813 -5.099 -2.009 1.00 16.24 375 VAL A O 1
ATOM 1362 N N . LYS A 1 163 ? -9.669 -6.373 -2.095 1.00 16.75 376 LYS A N 1
ATOM 1363 C CA . LYS A 1 163 ? -10.332 -5.566 -3.120 1.00 16.98 376 LYS A CA 1
ATOM 1364 C C . LYS A 1 163 ? -10.835 -4.267 -2.504 1.00 16.54 376 LYS A C 1
ATOM 1365 O O . LYS A 1 163 ? -11.493 -4.290 -1.466 1.00 16.66 376 LYS A O 1
ATOM 1371 N N . ALA A 1 164 ? -10.519 -3.140 -3.140 1.00 16.11 377 ALA A N 1
ATOM 1372 C CA . ALA A 1 164 ? -10.946 -1.833 -2.635 1.00 15.66 377 ALA A CA 1
ATOM 1373 C C . ALA A 1 164 ? -12.470 -1.733 -2.591 1.00 15.51 377 ALA A C 1
ATOM 1374 O O . ALA A 1 164 ? -13.160 -2.296 -3.442 1.00 15.31 377 ALA A O 1
ATOM 1376 N N . GLY A 1 165 ? -12.979 -1.039 -1.574 1.00 15.32 378 GLY A N 1
ATOM 1377 C CA . GLY A 1 165 ? -14.404 -0.759 -1.447 1.00 15.37 378 GLY A CA 1
ATOM 1378 C C . GLY A 1 165 ? -15.286 -1.896 -0.958 1.00 15.35 378 GLY A C 1
ATOM 1379 O O . GLY A 1 165 ? -16.513 -1.812 -1.062 1.00 15.63 378 GLY A O 1
ATOM 1380 N N . ASP A 1 166 ? -14.674 -2.947 -0.419 1.00 14.58 379 ASP A N 1
ATOM 1381 C CA . ASP A 1 166 ? -15.407 -4.138 0.015 1.00 14.30 379 ASP A CA 1
ATOM 1382 C C . ASP A 1 166 ? -15.231 -4.396 1.523 1.00 13.78 379 ASP A C 1
ATOM 1383 O O . ASP A 1 166 ? -14.263 -5.055 1.929 1.00 12.92 379 ASP A O 1
ATOM 1388 N N . PRO A 1 167 ? -16.173 -3.892 2.354 1.00 13.71 380 PRO A N 1
ATOM 1389 C CA . PRO A 1 167 ? -16.103 -4.055 3.821 1.00 13.51 380 PRO A CA 1
ATOM 1390 C C . PRO A 1 167 ? -16.073 -5.514 4.277 1.00 13.69 380 PRO A C 1
ATOM 1391 O O . PRO A 1 167 ? -15.367 -5.844 5.235 1.00 12.97 380 PRO A O 1
ATOM 1395 N N . GLY A 1 168 ? -16.844 -6.365 3.594 1.00 13.47 381 GLY A N 1
ATOM 1396 C CA . GLY A 1 168 ? -16.845 -7.808 3.828 1.00 13.78 381 GLY A CA 1
ATOM 1397 C C . GLY A 1 168 ? -15.480 -8.460 3.670 1.00 13.57 381 GLY A C 1
ATOM 1398 O O . GLY A 1 168 ? -15.041 -9.187 4.561 1.00 13.92 381 GLY A O 1
ATOM 1399 N N . GLU A 1 169 ? -14.807 -8.191 2.552 1.00 13.67 382 GLU A N 1
ATOM 1400 C CA . GLU A 1 169 ? -13.462 -8.708 2.302 1.00 13.63 382 GLU A CA 1
ATOM 1401 C C . GLU A 1 169 ? -12.480 -8.205 3.358 1.00 13.08 382 GLU A C 1
ATOM 1402 O O . GLU A 1 169 ? -11.623 -8.956 3.832 1.00 12.26 382 GLU A O 1
ATOM 1408 N N . LEU A 1 170 ? -12.612 -6.933 3.720 1.00 12.25 383 LEU A N 1
ATOM 1409 C CA . LEU A 1 170 ? -11.756 -6.353 4.749 1.00 11.95 383 LEU A CA 1
ATOM 1410 C C . LEU A 1 170 ? -11.975 -7.028 6.104 1.00 11.96 383 LEU A C 1
ATOM 1411 O O . LEU A 1 170 ? -11.010 -7.404 6.772 1.00 11.38 383 LEU A O 1
ATOM 1416 N N . ALA A 1 171 ? -13.238 -7.175 6.499 1.00 12.31 384 ALA A N 1
ATOM 1417 C CA . ALA A 1 171 ? -13.585 -7.865 7.742 1.00 12.97 384 ALA A CA 1
ATOM 1418 C C . ALA A 1 171 ? -12.976 -9.276 7.769 1.00 13.23 384 ALA A C 1
ATOM 1419 O O . ALA A 1 171 ? -12.359 -9.664 8.765 1.00 13.08 384 ALA A O 1
ATOM 1421 N N . ASN A 1 172 ? -13.114 -10.016 6.663 1.00 13.65 385 ASN A N 1
ATOM 1422 C CA . ASN A 1 172 ? -12.498 -11.347 6.523 1.00 14.04 385 ASN A CA 1
ATOM 1423 C C . ASN A 1 172 ? -10.978 -11.323 6.737 1.00 13.34 385 ASN A C 1
ATOM 1424 O O . ASN A 1 172 ? -10.427 -12.195 7.412 1.00 12.77 385 ASN A O 1
ATOM 1429 N N . ALA A 1 173 ? -10.320 -10.317 6.156 1.00 12.56 386 ALA A N 1
ATOM 1430 C CA . ALA A 1 173 ? -8.868 -10.177 6.226 1.00 11.78 386 ALA A CA 1
ATOM 1431 C C . ALA A 1 173 ? -8.413 -9.866 7.648 1.00 11.39 386 ALA A C 1
ATOM 1432 O O . ALA A 1 173 ? -7.384 -10.368 8.101 1.00 10.60 386 ALA A O 1
ATOM 1434 N N . ILE A 1 174 ? -9.184 -9.025 8.335 1.00 10.96 387 ILE A N 1
ATOM 1435 C CA . ILE A 1 174 ? -8.927 -8.675 9.731 1.00 10.91 387 ILE A CA 1
ATOM 1436 C C . ILE A 1 174 ? -9.047 -9.896 10.665 1.00 11.49 387 ILE A C 1
ATOM 1437 O O . ILE A 1 174 ? -8.235 -10.061 11.578 1.00 11.69 387 ILE A O 1
ATOM 1442 N N . LEU A 1 175 ? -10.047 -10.745 10.423 1.00 11.92 388 LEU A N 1
ATOM 1443 C CA . LEU A 1 175 ? -10.211 -11.989 11.182 1.00 12.57 388 LEU A CA 1
ATOM 1444 C C . LEU A 1 175 ? -9.050 -12.953 10.922 1.00 12.52 388 LEU A C 1
ATOM 1445 O O . LEU A 1 175 ? -8.533 -13.579 11.845 1.00 12.78 388 LEU A O 1
ATOM 1450 N N . LYS A 1 176 ? -8.644 -13.050 9.658 1.00 12.75 389 LYS A N 1
ATOM 1451 C CA . LYS A 1 176 ? -7.496 -13.845 9.243 1.00 13.33 389 LYS A CA 1
ATOM 1452 C C . LYS A 1 176 ? -6.220 -13.349 9.937 1.00 12.77 389 LYS A C 1
ATOM 1453 O O . LYS A 1 176 ? -5.431 -14.140 10.458 1.00 12.74 389 LYS A O 1
ATOM 1459 N N . ALA A 1 177 ? -6.031 -12.031 9.944 1.00 12.50 390 ALA A N 1
ATOM 1460 C CA . ALA A 1 177 ? -4.863 -11.406 10.570 1.00 12.34 390 ALA A CA 1
ATOM 1461 C C . ALA A 1 177 ? -4.835 -11.667 12.080 1.00 12.43 390 ALA A C 1
ATOM 1462 O O . ALA A 1 177 ? -3.792 -12.020 12.643 1.00 12.33 390 ALA A O 1
ATOM 1464 N N . LEU A 1 178 ? -5.990 -11.524 12.722 1.00 12.35 391 LEU A N 1
ATOM 1465 C CA . LEU A 1 178 ? -6.127 -11.806 14.149 1.00 12.78 391 LEU A CA 1
ATOM 1466 C C . LEU A 1 178 ? -5.603 -13.199 14.528 1.00 13.38 391 LEU A C 1
ATOM 1467 O O . LEU A 1 178 ? -4.952 -13.369 15.561 1.00 13.18 391 LEU A O 1
ATOM 1472 N N A GLU A 1 179 ? -5.878 -14.173 13.664 0.50 13.52 392 GLU A N 1
ATOM 1473 N N B GLU A 1 179 ? -5.883 -14.189 13.686 0.50 13.62 392 GLU A N 1
ATOM 1474 C CA A GLU A 1 179 ? -5.629 -15.581 13.949 0.50 13.89 392 GLU A CA 1
ATOM 1475 C CA B GLU A 1 179 ? -5.590 -15.576 14.029 0.50 14.08 392 GLU A CA 1
ATOM 1476 C C A GLU A 1 179 ? -4.174 -16.019 13.754 0.50 14.04 392 GLU A C 1
ATOM 1477 C C B GLU A 1 179 ? -4.239 -16.091 13.518 0.50 14.17 392 GLU A C 1
ATOM 1478 O O A GLU A 1 179 ? -3.792 -17.102 14.196 0.50 14.07 392 GLU A O 1
ATOM 1479 O O B GLU A 1 179 ? -3.992 -17.297 13.504 0.50 14.32 392 GLU A O 1
ATOM 1490 N N . LEU A 1 180 ? -3.367 -15.169 13.117 1.00 14.13 393 LEU A N 1
ATOM 1491 C CA . LEU A 1 180 ? -1.960 -15.491 12.832 1.00 14.48 393 LEU A CA 1
ATOM 1492 C C . LEU A 1 180 ? -1.158 -15.765 14.110 1.00 14.85 393 LEU A C 1
ATOM 1493 O O . LEU A 1 180 ? -1.328 -15.084 15.120 1.00 14.42 393 LEU A O 1
ATOM 1498 N N . SER A 1 181 ? -0.286 -16.767 14.052 1.00 15.46 394 SER A N 1
ATOM 1499 C CA . SER A 1 181 ? 0.606 -17.091 15.161 1.00 16.02 394 SER A CA 1
ATOM 1500 C C . SER A 1 181 ? 1.671 -16.010 15.346 1.00 16.38 394 SER A C 1
ATOM 1501 O O . SER A 1 181 ? 1.980 -15.278 14.404 1.00 16.16 394 SER A O 1
ATOM 1504 N N . ARG A 1 182 ? 2.252 -15.941 16.548 1.00 16.94 395 ARG A N 1
ATOM 1505 C CA . ARG A 1 182 ? 3.352 -15.005 16.821 1.00 17.40 395 ARG A CA 1
ATOM 1506 C C . ARG A 1 182 ? 4.546 -15.279 15.909 1.00 16.89 395 ARG A C 1
ATOM 1507 O O . ARG A 1 182 ? 5.202 -14.342 15.445 1.00 16.89 395 ARG A O 1
ATOM 1515 N N . SER A 1 183 ? 4.820 -16.558 15.643 1.00 16.95 396 SER A N 1
ATOM 1516 C CA . SER A 1 183 ? 5.895 -16.924 14.710 1.00 16.62 396 SER A CA 1
ATOM 1517 C C . SER A 1 183 ? 5.630 -16.372 13.305 1.00 15.88 396 SER A C 1
ATOM 1518 O O . SER A 1 183 ? 6.527 -15.811 12.680 1.00 15.41 396 SER A O 1
ATOM 1521 N N . ASP A 1 184 ? 4.394 -16.519 12.828 1.00 15.37 397 ASP A N 1
ATOM 1522 C CA . ASP A 1 184 ? 3.994 -15.952 11.537 1.00 15.12 397 ASP A CA 1
ATOM 1523 C C . ASP A 1 184 ? 4.041 -14.432 11.519 1.00 14.83 397 ASP A C 1
ATOM 1524 O O . ASP A 1 184 ? 4.514 -13.840 10.547 1.00 14.23 397 ASP A O 1
ATOM 1529 N N . LEU A 1 185 ? 3.566 -13.806 12.597 1.00 14.58 398 LEU A N 1
ATOM 1530 C CA . LEU A 1 185 ? 3.696 -12.356 12.759 1.00 14.42 398 LEU A CA 1
ATOM 1531 C C . LEU A 1 185 ? 5.154 -11.935 12.603 1.00 14.60 398 LEU A C 1
ATOM 1532 O O . LEU A 1 185 ? 5.472 -11.075 11.778 1.00 14.41 398 LEU A O 1
ATOM 1537 N N . SER A 1 186 ? 6.039 -12.583 13.364 1.00 14.89 399 SER A N 1
ATOM 1538 C CA . SER A 1 186 ? 7.477 -12.304 13.317 1.00 15.25 399 SER A CA 1
ATOM 1539 C C . SER A 1 186 ? 8.067 -12.402 11.905 1.00 15.01 399 SER A C 1
ATOM 1540 O O . SER A 1 186 ? 8.853 -11.542 11.497 1.00 15.24 399 SER A O 1
ATOM 1543 N N . LYS A 1 187 ? 7.690 -13.442 11.164 1.00 14.71 400 LYS A N 1
ATOM 1544 C CA . LYS A 1 187 ? 8.175 -13.603 9.787 1.00 14.21 400 LYS A CA 1
ATOM 1545 C C . LYS A 1 187 ? 7.679 -12.472 8.885 1.00 13.52 400 LYS A C 1
ATOM 1546 O O . LYS A 1 187 ? 8.462 -11.902 8.122 1.00 12.84 400 LYS A O 1
ATOM 1552 N N . PHE A 1 188 ? 6.395 -12.123 9.013 1.00 12.95 401 PHE A N 1
ATOM 1553 C CA . PHE A 1 188 ? 5.826 -10.992 8.279 1.00 12.37 401 PHE A CA 1
ATOM 1554 C C . PHE A 1 188 ? 6.612 -9.706 8.539 1.00 12.29 401 PHE A C 1
ATOM 1555 O O . PHE A 1 188 ? 6.979 -9.008 7.594 1.00 12.05 401 PHE A O 1
ATOM 1563 N N . ARG A 1 189 ? 6.885 -9.412 9.815 1.00 12.14 402 ARG A N 1
ATOM 1564 C CA . ARG A 1 189 ? 7.625 -8.198 10.202 1.00 12.46 402 ARG A CA 1
ATOM 1565 C C . ARG A 1 189 ? 9.026 -8.163 9.593 1.00 13.03 402 ARG A C 1
ATOM 1566 O O . ARG A 1 189 ? 9.466 -7.130 9.081 1.00 13.18 402 ARG A O 1
ATOM 1574 N N . GLU A 1 190 ? 9.721 -9.295 9.667 1.00 13.92 403 GLU A N 1
ATOM 1575 C CA . GLU A 1 190 ? 11.042 -9.447 9.065 1.00 14.88 403 GLU A CA 1
ATOM 1576 C C . GLU A 1 190 ? 11.009 -9.145 7.562 1.00 14.57 403 GLU A C 1
ATOM 1577 O O . GLU A 1 190 ? 11.826 -8.370 7.059 1.00 14.27 403 GLU A O 1
ATOM 1583 N N . ASN A 1 191 ? 10.055 -9.756 6.858 1.00 14.64 404 ASN A N 1
ATOM 1584 C CA . ASN A 1 191 ? 9.896 -9.541 5.415 1.00 14.55 404 ASN A CA 1
ATOM 1585 C C . ASN A 1 191 ? 9.524 -8.099 5.083 1.00 14.58 404 ASN A C 1
ATOM 1586 O O . ASN A 1 191 ? 10.010 -7.533 4.101 1.00 13.96 404 ASN A O 1
ATOM 1591 N N . CYS A 1 192 ? 8.663 -7.511 5.913 1.00 14.69 405 CYS A N 1
ATOM 1592 C CA . CYS A 1 192 ? 8.256 -6.115 5.751 1.00 15.13 405 CYS A CA 1
ATOM 1593 C C . CYS A 1 192 ? 9.453 -5.168 5.765 1.00 15.55 405 CYS A C 1
ATOM 1594 O O . CYS A 1 192 ? 9.626 -4.365 4.844 1.00 15.75 405 CYS A O 1
ATOM 1597 N N . LYS A 1 193 ? 10.276 -5.279 6.804 1.00 16.37 406 LYS A N 1
ATOM 1598 C CA . LYS A 1 193 ? 11.475 -4.449 6.947 1.00 17.60 406 LYS A CA 1
ATOM 1599 C C . LYS A 1 193 ? 12.462 -4.659 5.808 1.00 18.18 406 LYS A C 1
ATOM 1600 O O . LYS A 1 193 ? 12.985 -3.691 5.264 1.00 18.56 406 LYS A O 1
ATOM 1606 N N . LYS A 1 194 ? 12.706 -5.919 5.456 1.00 19.30 407 LYS A N 1
ATOM 1607 C CA . LYS A 1 194 ? 13.553 -6.273 4.314 1.00 20.23 407 LYS A CA 1
ATOM 1608 C C . LYS A 1 194 ? 13.080 -5.604 3.027 1.00 20.95 407 LYS A C 1
ATOM 1609 O O . LYS A 1 194 ? 13.870 -4.962 2.319 1.00 20.79 407 LYS A O 1
ATOM 1615 N N . ARG A 1 195 ? 11.788 -5.756 2.730 1.00 21.80 408 ARG A N 1
ATOM 1616 C CA . ARG A 1 195 ? 11.214 -5.219 1.499 1.00 22.91 408 ARG A CA 1
ATOM 1617 C C . ARG A 1 195 ? 11.252 -3.696 1.472 1.00 23.75 408 ARG A C 1
ATOM 1618 O O . ARG A 1 195 ? 11.615 -3.096 0.452 1.00 23.65 408 ARG A O 1
ATOM 1626 N N . ALA A 1 196 ? 10.876 -3.080 2.595 1.00 24.95 409 ALA A N 1
ATOM 1627 C CA . ALA A 1 196 ? 10.901 -1.624 2.743 1.00 26.57 409 ALA A CA 1
ATOM 1628 C C . ALA A 1 196 ? 12.312 -1.046 2.596 1.00 27.47 409 ALA A C 1
ATOM 1629 O O . ALA A 1 196 ? 12.485 0.028 2.014 1.00 27.64 409 ALA A O 1
ATOM 1631 N N A MET A 1 197 ? 13.299 -1.767 3.124 0.50 28.02 410 MET A N 1
ATOM 1632 N N B MET A 1 197 ? 13.303 -1.760 3.128 0.50 28.15 410 MET A N 1
ATOM 1633 C CA A MET A 1 197 ? 14.709 -1.396 3.009 0.50 28.67 410 MET A CA 1
ATOM 1634 C CA B MET A 1 197 ? 14.713 -1.381 3.005 0.50 28.92 410 MET A CA 1
ATOM 1635 C C A MET A 1 197 ? 15.189 -1.519 1.561 0.50 29.21 410 MET A C 1
ATOM 1636 C C B MET A 1 197 ? 15.202 -1.527 1.563 0.50 29.36 410 MET A C 1
ATOM 1637 O O A MET A 1 197 ? 16.024 -0.733 1.111 0.50 29.43 410 MET A O 1
ATOM 1638 O O B MET A 1 197 ? 16.060 -0.762 1.116 0.50 29.58 410 MET A O 1
ATOM 1647 N N . SER A 1 198 ? 14.649 -2.504 0.844 1.00 29.73 411 SER A N 1
ATOM 1648 C CA . SER A 1 198 ? 14.988 -2.742 -0.570 1.00 30.53 411 SER A CA 1
ATOM 1649 C C . SER A 1 198 ? 14.469 -1.634 -1.494 1.00 31.28 411 SER A C 1
ATOM 1650 O O . SER A 1 198 ? 14.986 -1.452 -2.598 1.00 31.31 411 SER A O 1
ATOM 1653 N N . PHE A 1 199 ? 13.447 -0.906 -1.042 1.00 32.09 412 PHE A N 1
ATOM 1654 C CA . PHE A 1 199 ? 12.960 0.277 -1.758 1.00 33.00 412 PHE A CA 1
ATOM 1655 C C . PHE A 1 199 ? 13.869 1.489 -1.518 1.00 33.54 412 PHE A C 1
ATOM 1656 O O . PHE A 1 199 ? 13.630 2.574 -2.056 1.00 33.63 412 PHE A O 1
ATOM 1664 N N . SER A 1 200 ? 14.905 1.282 -0.701 1.00 34.23 413 SER A N 1
ATOM 1665 C CA . SER A 1 200 ? 16.031 2.208 -0.538 1.00 34.75 413 SER A CA 1
ATOM 1666 C C . SER A 1 200 ? 15.601 3.642 -0.235 1.00 34.95 413 SER A C 1
ATOM 1667 O O . SER A 1 200 ? 14.822 3.880 0.687 1.00 35.16 413 SER A O 1
#

Radius of gyration: 15.21 Å; Cα contacts (8 Å, |Δi|>4): 378; chains: 1; bounding box: 38×33×36 Å

Organism: Pyrococcus abyssi (strain GE5 / Orsay) (NCBI:txid272844)

Sequence (196 aa):
GIDCCSFWNEESYLTGSRDERKKSLLSSKFGMDDEGVTFMMFIIGRRFDRRGQKKGVDVLLKAIEILSSKKEFQEMRFIIIIGKGDPELEGWARSSLEEKHGNVKVITEMMLSREFVVRELYGSVDFVVIIPSYFEPFGLVALEAMCLLGAIPIASAVGGLRDIITNETGILVKAGDPGELANAILKALEELSRSDLSKFRENCKKRAMMSFS

Solvent-accessible surface area: 9243 Å² total; per-residue (Å²): 107,11,66,48,82,19,15,41,49,98,112,26,118,57,50,36,68,109,30,23,121,55,19,0,69,156,46,71,15,112,100,12,32,0,0,0,4,46,16,132,2,29,169,32,84,46,0,0,15,6,0,1,95,0,0,77,83,0,39,103,100,171,55,11,129,97,0,19,0,0,0,1,5,84,20,34,112,130,16,20,32,64,0,118,60,12,52,162,163,30,67,17,4,62,13,25,34,90,139,35,64,123,87,91,13,21,80,3,3,0,3,0,6,0,1,3,9,3,0,78,120,18,64,150,0,63,32,0,8,36,0,0,12,0,0,0,0,0,0,0,2,36,28,43,7,0,161,96,4,4,36,136,104,3,4,13,70,14,139,40,32,52,29,35,68,2,4,96,2,0,20,107,1,16,118,46,53,164,68,60,20,68,134,35,27,98,47,0,75,130,70,0,136,81,78,94

B-factor: mean 15.64, std 7.1, range [4.89, 56.22]

Secondary structure (DSSP, 8-state):
---TTTSSGGGS-S-HHHHHHHHHHHTT--S-EEEEEES-B-SSSS-HHHHHHHHHHHTTSGGGGGEEEEEE--B-HHHHHHHHHHHHH-TTEEEE-S---HHHHHHHHTT-SEEEE--S--SS-HHHHHHHHTTPEEEEES-HHHHHH--TTT-EEE-TT-HHHHHHHHHHHHH--HHHHHHHHHHHHHHHHHT-

Foldseek 3Di:
DADLVQQACPPDDDALQVLQQVVQVVLVHGDAQEEEEEDAQDDAFQCVVLVLLLLVVCVVDPCNNRYAYEYEEADDPVRLVSLVVVVVVDSRYHYHYDDDDVNVVSSVLLHHLAYERLGNDDQAPSVLLSSLNNLHAYEYECDHNCVVQDDPQAHHYDHHPHSVRSSVRVSVSRPDDPVSSVSNSVVSNVSSVVVD

Nearest PDB structures (foldseek):
  2bfw-assembly1_A  TM=1.005E+00  e=4.417E-39  Pyrococcus abyssi
  6me3-assembly1_A  TM=9.972E-01  e=2.864E-34  Homo sapiens
  4s0v-assembly1_A  TM=9.799E-01  e=2.130E-34  Homo sapiens
  6hlo-assembly1_A  TM=9.869E-01  e=1.597E-33  Homo sapiens
  6tpg-assembly1_A  TM=9.836E-01  e=1.597E-33  Homo sapiens